Protein AF-A0A8S1CG28-F1 (afdb_monomer)

Nearest PDB structures (foldseek):
  7nvu-assembly1_M  TM=9.114E-01  e=1.352E-19  Homo sapiens
  8s52-assembly1_M  TM=9.316E-01  e=9.879E-19  Homo sapiens
  8s51-assembly1_M  TM=9.142E-01  e=6.445E-18  Homo sapiens
  5iy7-assembly1_M  TM=8.708E-01  e=1.170E-16  Homo sapiens
  8s5n-assembly1_M  TM=9.250E-01  e=4.197E-15  Homo sapiens

Mean predicted aligned error: 14.99 Å

Secondary structure (DSSP, 8-state):
---------TT----SS-TTSPEEEETTTTEEEETTT--EEES-----SS----GGGTTSS--TT--SPPP-TTS-TT----PPPPPPSGGGB-TTS-BSS-------HHHHHHHHHHHHHHHHHHHTT--HHHHHHHHHHHHHHHHTTTTBTB-HHHHHHHHHHHHHHHTT-PPPHHHHHHHH-SS----THHHHHHHHHHHHHHHHHHHHHHHHTS--

pLDDT: mean 71.73, std 15.71, range [33.59, 92.44]

Sequence (220 aa):
MYNLFYRMEANKVCCYAHPDAPLIEDYRAGDQICSDCGLVVGDRVIDVGSEWRTFSNEKSGTDPSRVGGPENPLLNGSDLSTVIGPGRGDASFDDFGVSKYQNRRTMSSSDRALINAFREINGMADRINLAKTIVDRANNLFKQVHDGKNLKGRSNDAISSACLYIACRQEGVPRTFKVINYCCFNLSDSNSNWTDIVFRKFVLSARSQRRKLDVASSSS

Radius of gyration: 25.98 Å; Cα contacts (8 Å, |Δi|>4): 161; chains: 1; bounding box: 57×36×75 Å

Structure (mmCIF, N/CA/C/O backbone):
data_AF-A0A8S1CG28-F1
#
_entry.id   AF-A0A8S1CG28-F1
#
loop_
_atom_site.group_PDB
_atom_site.id
_atom_site.type_symbol
_atom_site.label_atom_id
_atom_site.label_alt_id
_atom_site.label_comp_id
_atom_site.label_asym_id
_atom_s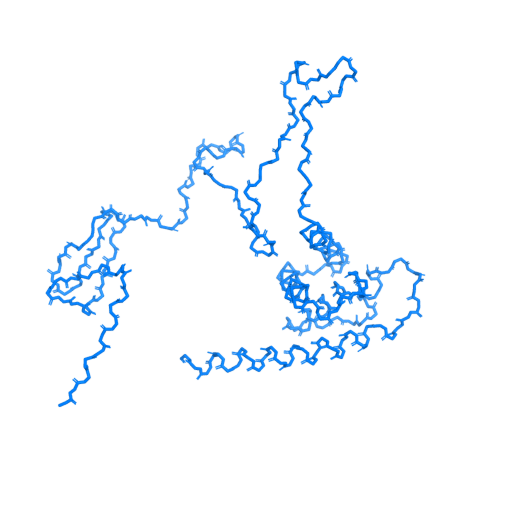ite.label_entity_id
_atom_site.label_seq_id
_atom_site.pdbx_PDB_ins_code
_atom_site.Cartn_x
_atom_site.Cartn_y
_atom_site.Cartn_z
_atom_site.occupancy
_atom_site.B_iso_or_equiv
_atom_site.auth_seq_id
_atom_site.auth_comp_id
_atom_site.auth_asym_id
_atom_site.auth_atom_id
_atom_site.pdbx_PDB_model_num
ATOM 1 N N . MET A 1 1 ? -14.046 1.967 -50.305 1.00 38.81 1 MET A N 1
ATOM 2 C CA . MET A 1 1 ? -14.000 2.797 -49.082 1.00 38.81 1 MET A CA 1
ATOM 3 C C . MET A 1 1 ? -13.789 1.871 -47.893 1.00 38.81 1 MET A C 1
ATOM 5 O O . MET A 1 1 ? -14.762 1.438 -47.293 1.00 38.81 1 MET A O 1
ATOM 9 N N . TYR A 1 2 ? -12.538 1.513 -47.598 1.00 33.59 2 TYR A N 1
ATOM 10 C CA . TYR A 1 2 ? -12.188 0.729 -46.410 1.00 33.59 2 TYR A CA 1
ATOM 11 C C . TYR A 1 2 ? -11.235 1.568 -45.564 1.00 33.59 2 TYR A C 1
ATOM 13 O O . TYR A 1 2 ? -10.339 2.219 -46.097 1.00 33.59 2 TYR A O 1
ATOM 21 N N . ASN A 1 3 ? -11.549 1.636 -44.274 1.00 34.12 3 ASN A N 1
ATOM 22 C CA . ASN A 1 3 ? -11.073 2.619 -43.312 1.00 34.12 3 ASN A CA 1
ATOM 23 C C . ASN A 1 3 ? -9.543 2.664 -43.169 1.00 34.12 3 ASN A C 1
ATOM 25 O O . ASN A 1 3 ? -8.920 1.720 -42.695 1.00 34.12 3 ASN A O 1
ATOM 29 N N . LEU A 1 4 ? -8.980 3.828 -43.496 1.00 42.69 4 LEU A N 1
ATOM 30 C CA . LEU A 1 4 ? -7.681 4.326 -43.048 1.00 42.69 4 LEU A CA 1
ATOM 31 C C . LEU A 1 4 ? -7.790 4.764 -41.582 1.00 42.69 4 LEU A C 1
ATOM 33 O O . LEU A 1 4 ? -8.098 5.921 -41.349 1.00 42.69 4 LEU A O 1
ATOM 37 N N . PHE A 1 5 ? -7.557 3.886 -40.605 1.00 41.97 5 PHE A N 1
ATOM 38 C CA . PHE A 1 5 ? -7.249 4.298 -39.223 1.00 41.97 5 PHE A CA 1
ATOM 39 C C . PHE A 1 5 ? -6.516 3.170 -38.475 1.00 41.97 5 PHE A C 1
ATOM 41 O O . PHE A 1 5 ? -7.033 2.609 -37.515 1.00 41.97 5 PHE A O 1
ATOM 48 N N . TYR A 1 6 ? -5.286 2.845 -38.891 1.00 41.31 6 TYR A N 1
ATOM 49 C CA . TYR A 1 6 ? -4.333 2.215 -37.973 1.00 41.31 6 TYR A CA 1
ATOM 50 C C . TYR A 1 6 ? -3.596 3.328 -37.234 1.00 41.31 6 TYR A C 1
ATOM 52 O O . TYR A 1 6 ? -2.708 4.000 -37.758 1.00 41.31 6 TYR A O 1
ATOM 60 N N . ARG A 1 7 ? -4.060 3.572 -36.012 1.00 38.25 7 ARG A N 1
ATOM 61 C CA . ARG A 1 7 ? -3.435 4.447 -35.030 1.00 38.25 7 ARG A CA 1
ATOM 62 C C . ARG A 1 7 ? -2.101 3.804 -34.641 1.00 38.25 7 ARG A C 1
ATOM 64 O O . ARG A 1 7 ? -2.076 2.880 -33.841 1.00 38.25 7 ARG A O 1
ATOM 71 N N . MET A 1 8 ? -1.007 4.259 -35.250 1.00 41.88 8 MET A N 1
ATOM 72 C CA . MET A 1 8 ? 0.345 3.948 -34.785 1.00 41.88 8 MET A CA 1
ATOM 73 C C . MET A 1 8 ? 0.515 4.550 -33.387 1.00 41.88 8 MET A C 1
ATOM 75 O O . MET A 1 8 ? 0.770 5.745 -33.236 1.00 41.88 8 MET A O 1
ATOM 79 N N . GLU A 1 9 ? 0.336 3.733 -32.353 1.00 45.91 9 GLU A N 1
ATOM 80 C CA . GLU A 1 9 ? 0.888 4.027 -31.036 1.00 45.91 9 GLU A CA 1
ATOM 81 C C . GLU A 1 9 ? 2.418 4.020 -31.165 1.00 45.91 9 GLU A C 1
ATOM 83 O O . GLU A 1 9 ? 3.050 2.998 -31.438 1.00 45.91 9 GLU A O 1
ATOM 88 N N . ALA A 1 10 ? 3.007 5.208 -31.050 1.00 47.38 10 ALA A N 1
ATOM 89 C CA . ALA A 1 10 ? 4.439 5.438 -31.137 1.00 47.38 10 ALA A CA 1
ATOM 90 C C . ALA A 1 10 ? 5.164 4.740 -29.971 1.00 47.38 10 ALA A C 1
ATOM 92 O O . ALA A 1 10 ? 5.189 5.282 -28.870 1.00 47.38 10 ALA A O 1
ATOM 93 N N . ASN A 1 11 ? 5.679 3.527 -30.229 1.00 54.66 11 ASN A N 1
ATOM 94 C CA . ASN A 1 11 ? 6.775 2.791 -29.551 1.00 54.66 11 ASN A CA 1
ATOM 95 C C . ASN A 1 11 ? 6.596 1.257 -29.581 1.00 54.66 11 ASN A C 1
ATOM 97 O O . ASN A 1 11 ? 7.072 0.561 -28.687 1.00 54.66 11 ASN A O 1
ATOM 101 N N . LYS A 1 12 ? 5.924 0.688 -30.589 1.00 65.75 12 LYS A N 1
ATOM 102 C CA . LYS A 1 12 ? 5.871 -0.772 -30.745 1.00 65.75 12 LYS A CA 1
ATOM 103 C C . LYS A 1 12 ? 6.845 -1.223 -31.833 1.00 65.75 12 LYS A C 1
ATOM 105 O O . LYS A 1 12 ? 6.672 -0.890 -33.003 1.00 65.75 12 LYS A O 1
ATOM 110 N N . VAL A 1 13 ? 7.889 -1.943 -31.426 1.00 75.88 13 VAL A N 1
ATOM 111 C CA . VAL A 1 13 ? 8.842 -2.603 -32.329 1.00 75.88 13 VAL A CA 1
ATOM 112 C C . VAL A 1 13 ? 8.063 -3.625 -33.166 1.00 75.88 13 VAL A C 1
ATOM 114 O O . VAL A 1 13 ? 7.285 -4.398 -32.613 1.00 75.88 13 VAL A O 1
ATOM 117 N N . CYS A 1 14 ? 8.205 -3.591 -34.492 1.00 80.81 14 CYS A N 1
ATOM 118 C CA . CYS A 1 14 ? 7.476 -4.464 -35.417 1.00 80.81 14 CYS A CA 1
ATOM 119 C C . CYS A 1 14 ? 8.361 -4.872 -36.599 1.00 80.81 14 CYS A C 1
ATOM 121 O O . CYS A 1 14 ? 9.272 -4.141 -36.994 1.00 80.81 14 CYS A O 1
ATOM 123 N N . CYS A 1 15 ? 8.115 -6.061 -37.154 1.00 81.81 15 CYS A N 1
ATOM 124 C CA . CYS A 1 15 ? 8.861 -6.546 -38.310 1.00 81.81 15 CYS A CA 1
ATOM 125 C C . CYS A 1 15 ? 8.423 -5.800 -39.581 1.00 81.81 15 CYS A C 1
ATOM 127 O O . CYS A 1 15 ? 7.230 -5.652 -39.834 1.00 81.81 15 CYS A O 1
ATOM 129 N N . TYR A 1 16 ? 9.381 -5.390 -40.422 1.00 81.44 16 TYR A N 1
ATOM 130 C CA . TYR A 1 16 ? 9.101 -4.682 -41.681 1.00 81.44 16 TYR A CA 1
ATOM 131 C C . TYR A 1 16 ? 8.275 -5.514 -42.678 1.00 81.44 16 TYR A C 1
ATOM 133 O O . TYR A 1 16 ? 7.464 -4.965 -43.418 1.00 81.44 16 TYR A O 1
ATOM 141 N N . ALA A 1 17 ? 8.474 -6.836 -42.699 1.00 80.00 17 ALA A N 1
ATOM 142 C CA . ALA A 1 17 ? 7.758 -7.741 -43.601 1.00 80.00 17 ALA A CA 1
ATOM 143 C C . ALA A 1 17 ? 6.398 -8.197 -43.042 1.00 80.00 17 ALA A C 1
ATOM 145 O O . ALA A 1 17 ? 5.476 -8.455 -43.811 1.00 80.00 17 ALA A O 1
ATOM 146 N N . HIS A 1 18 ? 6.270 -8.279 -41.715 1.00 80.62 18 HIS A N 1
ATOM 147 C CA . HIS A 1 18 ? 5.087 -8.799 -41.030 1.00 80.62 18 HIS A CA 1
ATOM 148 C C . HIS A 1 18 ? 4.736 -7.889 -39.841 1.00 80.62 18 HIS A C 1
ATOM 150 O O . HIS A 1 18 ? 5.192 -8.137 -38.722 1.00 80.62 18 HIS A O 1
ATOM 156 N N . PRO A 1 19 ? 3.959 -6.814 -40.057 1.00 78.94 19 PRO A N 1
ATOM 157 C CA . PRO A 1 19 ? 3.641 -5.855 -38.998 1.00 78.94 19 PRO A CA 1
ATOM 158 C C . PRO A 1 19 ? 2.710 -6.428 -37.915 1.00 78.94 19 PRO A C 1
ATOM 160 O O . PRO A 1 19 ? 2.742 -5.947 -36.784 1.00 78.94 19 PRO A O 1
ATOM 163 N N . ASP A 1 20 ? 1.926 -7.462 -38.240 1.00 81.44 20 ASP A N 1
ATOM 164 C CA . ASP A 1 20 ? 0.939 -8.074 -37.336 1.00 81.44 20 ASP A CA 1
ATOM 165 C C . ASP A 1 20 ? 1.439 -9.353 -36.635 1.00 81.44 20 ASP A C 1
ATOM 167 O O . ASP A 1 20 ? 0.750 -9.895 -35.768 1.00 81.44 20 ASP A O 1
ATOM 171 N N . ALA A 1 21 ? 2.624 -9.854 -36.996 1.00 81.94 21 ALA A N 1
ATOM 172 C CA . ALA A 1 21 ? 3.159 -11.093 -36.440 1.00 81.94 21 ALA A CA 1
ATOM 173 C C . ALA A 1 21 ? 3.587 -10.920 -34.970 1.00 81.94 21 ALA A C 1
ATOM 175 O O . ALA A 1 21 ? 4.214 -9.909 -34.628 1.00 81.94 21 ALA A O 1
ATOM 176 N N . PRO A 1 22 ? 3.316 -11.904 -34.088 1.00 82.88 22 PRO A N 1
ATOM 177 C CA . PRO A 1 22 ? 3.799 -11.854 -32.716 1.00 82.88 22 PRO A CA 1
ATOM 178 C C . PRO A 1 22 ? 5.329 -11.985 -32.685 1.00 82.88 22 PRO A C 1
ATOM 180 O O . PRO A 1 22 ? 5.913 -12.856 -33.341 1.00 82.88 22 PRO A O 1
ATOM 183 N N . LEU A 1 23 ? 5.972 -11.114 -31.908 1.00 86.31 23 LEU A N 1
ATOM 184 C CA . LEU A 1 23 ? 7.399 -11.186 -31.604 1.00 86.31 23 LEU A CA 1
ATOM 185 C C . LEU A 1 23 ? 7.617 -12.123 -30.411 1.00 86.31 23 LEU A C 1
ATOM 187 O O . LEU A 1 23 ? 6.872 -12.080 -29.432 1.00 86.31 23 LEU A O 1
ATOM 191 N N . ILE A 1 24 ? 8.624 -12.981 -30.520 1.00 86.50 24 ILE A N 1
ATOM 192 C CA . ILE A 1 24 ? 9.073 -13.901 -29.479 1.00 86.50 24 ILE A CA 1
ATOM 193 C C . ILE A 1 24 ? 10.319 -13.295 -28.838 1.00 86.50 24 ILE A C 1
ATOM 195 O O . ILE A 1 24 ? 11.273 -12.958 -29.538 1.00 86.50 24 ILE A O 1
ATOM 199 N N . GLU A 1 25 ? 10.319 -13.186 -27.513 1.00 85.44 25 GLU A N 1
ATOM 200 C CA . GLU A 1 25 ? 11.472 -12.703 -26.751 1.00 85.44 25 GLU A CA 1
ATOM 201 C C . GLU A 1 25 ? 12.380 -13.888 -26.391 1.00 85.44 25 GLU A C 1
ATOM 203 O O . GLU A 1 25 ? 11.958 -14.803 -25.676 1.00 85.44 25 GLU A O 1
ATOM 208 N N . ASP A 1 26 ? 13.628 -13.889 -26.865 1.00 85.00 26 ASP A N 1
ATOM 209 C CA . ASP A 1 26 ? 14.651 -14.822 -26.387 1.00 85.00 26 ASP A CA 1
ATOM 210 C C . ASP A 1 26 ? 15.479 -14.156 -25.284 1.00 85.00 26 ASP A C 1
ATOM 212 O O . ASP A 1 26 ? 16.418 -13.404 -25.545 1.00 85.00 26 ASP A O 1
ATOM 216 N N . TYR A 1 27 ? 15.156 -14.469 -24.029 1.00 81.06 27 TYR A N 1
ATOM 217 C CA . TYR A 1 27 ? 15.862 -13.937 -22.860 1.00 81.06 27 TYR A CA 1
ATOM 218 C C . TYR A 1 27 ? 17.325 -14.392 -22.746 1.00 81.06 27 TYR A C 1
ATOM 220 O O . TYR A 1 27 ? 18.099 -13.752 -22.038 1.00 81.06 27 TYR A O 1
ATOM 228 N N . ARG A 1 28 ? 17.734 -15.493 -23.399 1.00 79.44 28 ARG A N 1
ATOM 229 C CA . ARG A 1 28 ? 19.127 -15.974 -23.325 1.00 79.44 28 ARG A CA 1
ATOM 230 C C . ARG A 1 28 ? 20.054 -15.150 -24.205 1.00 79.44 28 ARG A C 1
ATOM 232 O O . ARG A 1 28 ? 21.185 -14.886 -23.804 1.00 79.44 28 ARG A O 1
ATOM 239 N N . ALA A 1 29 ? 19.578 -14.791 -25.393 1.00 81.94 29 ALA A N 1
ATOM 240 C CA . ALA A 1 29 ? 20.299 -13.936 -26.330 1.00 81.94 29 ALA A CA 1
ATOM 241 C C . ALA A 1 29 ? 20.041 -12.441 -26.064 1.00 81.94 29 ALA A C 1
ATOM 243 O O . ALA A 1 29 ? 20.913 -11.615 -26.319 1.00 81.94 29 ALA A O 1
ATOM 244 N N . GLY A 1 30 ? 18.883 -12.107 -25.484 1.00 81.62 30 GLY A N 1
ATOM 245 C CA . GLY A 1 30 ? 18.416 -10.733 -25.314 1.00 81.62 30 GLY A CA 1
ATOM 246 C C . GLY A 1 30 ? 17.798 -10.159 -26.589 1.00 81.62 30 GLY A C 1
ATOM 247 O O . GLY A 1 30 ? 17.850 -8.945 -26.778 1.00 81.62 30 GLY A O 1
ATOM 248 N N . ASP A 1 31 ? 17.225 -11.011 -27.443 1.00 86.81 31 ASP A N 1
ATOM 249 C CA . ASP A 1 31 ? 16.758 -10.659 -28.787 1.00 86.81 31 ASP A CA 1
ATOM 250 C C . ASP A 1 31 ? 15.231 -10.758 -28.916 1.00 86.81 31 ASP A C 1
ATOM 252 O O . ASP A 1 31 ? 14.580 -11.594 -28.286 1.00 86.81 31 ASP A O 1
ATOM 256 N N . GLN A 1 32 ? 14.654 -9.917 -29.777 1.00 86.06 32 GLN A N 1
ATOM 257 C CA . GLN A 1 32 ? 13.244 -9.969 -30.185 1.00 86.06 32 GLN A CA 1
ATOM 258 C C . GLN A 1 32 ? 13.130 -10.522 -31.600 1.00 86.06 32 GLN A C 1
ATOM 260 O O . GLN A 1 32 ? 13.570 -9.879 -32.557 1.00 86.06 32 GLN A O 1
ATOM 265 N N . ILE A 1 33 ? 12.511 -11.691 -31.746 1.00 87.44 33 ILE A N 1
ATOM 266 C CA . ILE A 1 33 ? 12.497 -12.462 -32.990 1.00 87.44 33 ILE A CA 1
ATOM 267 C C . ILE A 1 33 ? 11.079 -12.510 -33.563 1.00 87.44 33 ILE A C 1
ATOM 269 O O . ILE A 1 33 ? 10.120 -12.841 -32.869 1.00 87.44 33 ILE A O 1
ATOM 273 N N . CYS A 1 34 ? 10.924 -12.218 -34.853 1.00 88.75 34 CYS A N 1
ATOM 274 C CA . CYS A 1 34 ? 9.656 -12.425 -35.549 1.00 88.75 34 CYS A CA 1
ATOM 275 C C . CYS A 1 34 ? 9.386 -13.919 -35.767 1.00 88.75 34 CYS A C 1
ATOM 277 O O . CYS A 1 34 ? 10.205 -14.620 -36.359 1.00 88.75 34 CYS A O 1
ATOM 279 N N . SER A 1 35 ? 8.215 -14.384 -35.331 1.00 87.38 35 SER A N 1
ATOM 280 C CA . SER A 1 35 ? 7.788 -15.784 -35.459 1.00 87.38 35 SER A CA 1
ATOM 281 C C . SER A 1 35 ? 7.672 -16.276 -36.908 1.00 87.38 35 SER A C 1
ATOM 283 O O . SER A 1 35 ? 7.965 -17.441 -37.168 1.00 87.38 35 SER A O 1
ATOM 285 N N . ASP A 1 36 ? 7.317 -15.400 -37.852 1.00 87.06 36 ASP A N 1
ATOM 286 C CA . ASP A 1 36 ? 7.035 -15.794 -39.241 1.00 87.06 36 ASP A CA 1
ATOM 287 C C . ASP A 1 36 ? 8.270 -15.792 -40.157 1.00 87.06 36 ASP A C 1
ATOM 289 O O . ASP A 1 36 ? 8.374 -16.621 -41.059 1.00 87.06 36 ASP A O 1
ATOM 293 N N . CYS A 1 37 ? 9.220 -14.870 -39.955 1.00 87.25 37 CYS A N 1
ATOM 294 C CA . CYS A 1 37 ? 10.412 -14.746 -40.811 1.00 87.25 37 CYS A CA 1
ATOM 295 C C . CYS A 1 37 ? 11.747 -14.991 -40.106 1.00 87.25 37 CYS A C 1
ATOM 297 O O . CYS A 1 37 ? 12.779 -15.020 -40.776 1.00 87.25 37 CYS A O 1
ATOM 299 N N . GLY A 1 38 ? 11.757 -15.122 -38.778 1.00 83.75 38 GLY A N 1
ATOM 300 C CA . GLY A 1 38 ? 12.982 -15.294 -37.994 1.00 83.75 38 GLY A CA 1
ATOM 301 C C . GLY A 1 38 ? 13.880 -14.054 -37.936 1.00 83.75 38 GLY A C 1
ATOM 302 O O . GLY A 1 38 ? 15.013 -14.148 -37.473 1.00 83.75 38 GLY A O 1
ATOM 303 N N . LEU A 1 39 ? 13.411 -12.891 -38.405 1.00 86.38 39 LEU A N 1
ATOM 304 C CA . LEU A 1 39 ? 14.172 -11.644 -38.338 1.00 86.38 39 LEU A CA 1
ATOM 305 C C . LEU A 1 39 ? 14.254 -11.145 -36.891 1.00 86.38 39 LEU A C 1
ATOM 307 O O . LEU A 1 39 ? 13.225 -11.031 -36.220 1.00 86.38 39 LEU A O 1
ATOM 311 N N . VAL A 1 40 ? 15.459 -10.782 -36.452 1.00 87.00 40 VAL A N 1
ATOM 312 C CA . VAL A 1 40 ? 15.682 -10.073 -35.186 1.00 87.00 40 VAL A CA 1
ATOM 313 C C . VAL A 1 40 ? 15.331 -8.599 -35.384 1.00 87.00 40 VAL A C 1
ATOM 315 O O . VAL A 1 40 ? 15.932 -7.917 -36.214 1.00 87.00 40 VAL A O 1
ATOM 318 N N . VAL A 1 41 ? 14.316 -8.123 -3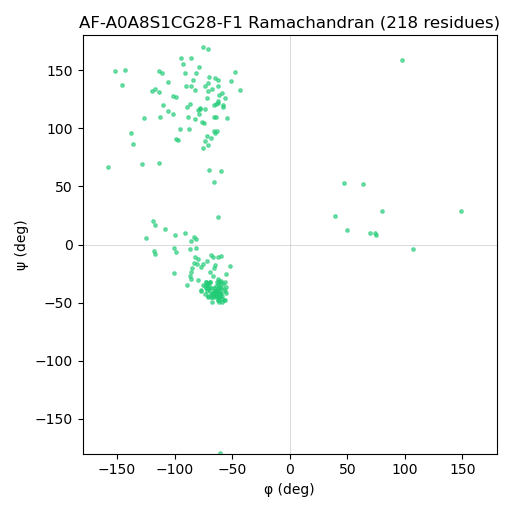4.665 1.00 85.75 41 VAL A N 1
ATOM 319 C CA . VAL A 1 41 ? 13.742 -6.775 -34.831 1.00 85.75 41 VAL A CA 1
ATOM 320 C C . VAL A 1 41 ? 14.245 -5.801 -33.759 1.00 85.75 41 VAL A C 1
ATOM 322 O O . VAL A 1 41 ? 14.274 -4.594 -33.986 1.00 85.75 41 VAL A O 1
ATOM 325 N N . GLY A 1 42 ? 14.671 -6.313 -32.606 1.00 79.75 42 GLY A N 1
ATOM 326 C CA . GLY A 1 42 ? 15.274 -5.521 -31.537 1.00 79.75 42 GLY A CA 1
ATOM 327 C C . GLY A 1 42 ? 16.356 -6.315 -30.820 1.00 79.75 42 GLY A C 1
ATOM 328 O O . GLY A 1 42 ? 16.155 -7.498 -30.540 1.00 79.75 42 GLY A O 1
ATOM 329 N N . ASP A 1 43 ? 17.479 -5.653 -30.542 1.00 70.75 43 ASP A N 1
ATOM 330 C CA . ASP A 1 43 ? 18.531 -6.152 -29.664 1.00 70.75 43 ASP A CA 1
ATOM 331 C C . ASP A 1 43 ? 18.322 -5.624 -28.234 1.00 70.75 43 ASP A C 1
ATOM 333 O O . ASP A 1 43 ? 17.618 -4.635 -28.000 1.00 70.75 43 ASP A O 1
ATOM 337 N N . ARG A 1 44 ? 18.936 -6.296 -27.256 1.00 66.50 44 ARG A N 1
ATOM 338 C CA . ARG A 1 44 ? 19.055 -5.819 -25.870 1.00 66.50 44 ARG A CA 1
ATOM 339 C C . ARG A 1 44 ? 17.720 -5.671 -25.128 1.00 66.50 44 ARG A C 1
ATOM 341 O O . ARG A 1 44 ? 17.448 -4.652 -24.487 1.00 66.50 44 ARG A O 1
ATOM 348 N N . VAL A 1 45 ? 16.917 -6.730 -25.149 1.00 71.94 45 VAL A N 1
ATOM 349 C CA . VAL A 1 45 ? 15.735 -6.861 -24.288 1.00 71.94 45 VAL A CA 1
ATOM 350 C C . VAL A 1 45 ? 16.162 -6.765 -22.830 1.00 71.94 45 VAL A C 1
ATOM 352 O O . VAL A 1 45 ? 16.972 -7.554 -22.343 1.00 71.94 45 VAL A O 1
ATOM 355 N N . ILE A 1 46 ? 15.624 -5.768 -22.135 1.00 72.56 46 ILE A N 1
ATOM 356 C CA . ILE A 1 46 ? 15.812 -5.632 -20.697 1.00 72.56 46 ILE A CA 1
ATOM 357 C C . ILE A 1 46 ? 14.866 -6.627 -20.034 1.00 72.56 46 ILE A C 1
ATOM 359 O O . ILE A 1 46 ? 13.649 -6.506 -20.169 1.00 72.56 46 ILE A O 1
ATOM 363 N N . ASP A 1 47 ? 15.425 -7.593 -19.310 1.00 68.44 47 ASP A N 1
ATOM 364 C CA . ASP A 1 47 ? 14.634 -8.469 -18.456 1.00 68.44 47 ASP A CA 1
ATOM 365 C C . ASP A 1 47 ? 14.015 -7.640 -17.318 1.00 68.44 47 ASP A C 1
ATOM 367 O O . ASP A 1 47 ? 14.713 -7.134 -16.437 1.00 68.44 47 ASP A O 1
ATOM 371 N N . VAL A 1 48 ? 12.694 -7.462 -17.371 1.00 69.19 48 VAL A N 1
ATOM 372 C CA . VAL A 1 48 ? 11.882 -6.850 -16.303 1.00 69.19 48 VAL A CA 1
ATOM 373 C C . VAL A 1 48 ? 11.450 -7.872 -15.248 1.00 69.19 48 VAL A C 1
ATOM 375 O O . VAL A 1 48 ? 10.685 -7.545 -14.337 1.00 69.19 48 VAL A O 1
ATOM 378 N N . GLY A 1 49 ? 11.897 -9.120 -15.391 1.00 67.56 49 GLY A N 1
ATOM 379 C CA . GLY A 1 49 ? 11.744 -10.176 -14.414 1.00 67.56 49 GLY A CA 1
ATOM 380 C C . GLY A 1 49 ? 12.405 -9.839 -13.079 1.00 67.56 49 GLY A C 1
ATOM 381 O O . GLY A 1 49 ? 12.952 -8.762 -12.842 1.00 67.56 49 GLY A O 1
ATOM 382 N N . SER A 1 50 ? 12.307 -10.775 -12.142 1.00 61.31 50 SER A N 1
ATOM 383 C CA . SER A 1 50 ? 12.844 -10.594 -10.795 1.00 61.31 50 SER A CA 1
ATOM 384 C C . SER A 1 50 ? 14.338 -10.268 -10.831 1.00 61.31 50 SER A C 1
ATOM 386 O O . SER A 1 50 ? 15.112 -11.042 -11.389 1.00 61.31 50 SER A O 1
ATOM 388 N N . GLU A 1 51 ? 14.725 -9.166 -10.178 1.00 62.03 51 GLU A N 1
ATOM 389 C CA . GLU A 1 51 ? 16.122 -8.756 -10.000 1.00 62.03 51 GLU A CA 1
ATOM 390 C C . GLU A 1 51 ? 17.000 -9.962 -9.628 1.00 62.03 51 GLU A C 1
ATOM 392 O O . GLU A 1 51 ? 16.647 -10.760 -8.748 1.00 62.03 51 GLU A O 1
ATOM 397 N N . TRP A 1 52 ? 18.148 -10.096 -10.299 1.00 58.94 52 TRP A N 1
ATOM 398 C CA . TRP A 1 52 ? 19.107 -11.167 -10.044 1.00 58.94 52 TRP A CA 1
ATOM 399 C C . TRP A 1 52 ? 19.495 -11.181 -8.560 1.00 58.94 52 TRP A C 1
ATOM 401 O O . TRP A 1 52 ? 20.214 -10.307 -8.074 1.00 58.94 52 TRP A O 1
ATOM 411 N N . ARG A 1 53 ? 19.033 -12.190 -7.814 1.00 56.47 53 ARG A N 1
ATOM 412 C CA . ARG A 1 53 ? 19.394 -12.355 -6.402 1.00 56.47 53 ARG A CA 1
ATOM 413 C C . ARG A 1 53 ? 20.826 -12.871 -6.324 1.00 56.47 53 ARG A C 1
ATOM 415 O O . ARG A 1 53 ? 21.082 -14.053 -6.546 1.00 56.47 53 ARG A O 1
ATOM 422 N N . THR A 1 54 ? 21.777 -12.015 -5.965 1.00 55.69 54 THR A N 1
ATOM 423 C CA . THR A 1 54 ? 23.109 -12.483 -5.567 1.00 55.69 54 THR A CA 1
ATOM 424 C C . THR A 1 54 ? 23.003 -13.158 -4.197 1.00 55.69 54 THR A C 1
ATOM 426 O O . THR A 1 54 ? 23.077 -12.500 -3.160 1.00 55.69 54 THR A O 1
ATOM 429 N N . PHE A 1 55 ? 22.827 -14.482 -4.181 1.00 54.25 55 PHE A N 1
ATOM 430 C CA . PHE A 1 55 ? 22.816 -15.305 -2.959 1.00 54.25 55 PHE A CA 1
ATOM 431 C C . PHE A 1 55 ? 24.130 -15.226 -2.151 1.00 54.25 55 PHE A C 1
ATOM 433 O O . PHE A 1 55 ? 24.204 -15.685 -1.017 1.00 54.25 55 PHE A O 1
ATOM 440 N N . SER A 1 56 ? 25.181 -14.622 -2.705 1.00 54.69 56 SER A N 1
ATOM 441 C CA . SER A 1 56 ? 26.505 -14.499 -2.094 1.00 54.69 56 SER A CA 1
ATOM 442 C C . SER A 1 56 ? 26.662 -13.357 -1.075 1.00 54.69 56 SER A C 1
ATOM 444 O O . SER A 1 56 ? 27.725 -13.268 -0.465 1.00 54.69 56 SER A O 1
ATOM 446 N N . ASN A 1 57 ? 25.648 -12.511 -0.834 1.00 53.34 57 ASN A N 1
ATOM 447 C CA . ASN A 1 57 ? 25.769 -11.349 0.071 1.00 53.34 57 ASN A CA 1
ATOM 448 C C . ASN A 1 57 ? 24.849 -11.376 1.312 1.00 53.34 57 ASN A C 1
ATOM 450 O O . ASN A 1 57 ? 24.670 -10.365 1.982 1.00 53.34 57 ASN A O 1
ATOM 454 N N . GLU A 1 58 ? 24.290 -12.532 1.675 1.00 56.25 58 GLU A N 1
ATOM 455 C CA . GLU A 1 58 ? 23.288 -12.661 2.752 1.00 56.25 58 GLU A CA 1
ATOM 456 C C . GLU A 1 58 ? 23.788 -12.254 4.159 1.00 56.25 58 GLU A C 1
ATOM 458 O O . GLU A 1 58 ? 22.998 -12.069 5.080 1.00 56.25 58 GLU A O 1
ATOM 463 N N . LYS A 1 59 ? 25.101 -12.045 4.335 1.00 57.59 59 LYS A N 1
ATOM 464 C CA . LYS A 1 59 ? 25.696 -11.620 5.616 1.00 57.59 59 LYS A CA 1
ATOM 465 C C . LYS A 1 59 ? 25.629 -10.112 5.872 1.00 57.59 59 LYS A C 1
ATOM 467 O O . LYS A 1 59 ? 25.777 -9.694 7.017 1.00 57.59 59 LYS A O 1
ATOM 472 N N . SER A 1 60 ? 25.370 -9.311 4.843 1.00 57.50 60 SER A N 1
ATOM 473 C CA . SER A 1 60 ? 25.194 -7.867 4.961 1.00 57.50 60 SER A CA 1
ATOM 474 C C . SER A 1 60 ? 23.866 -7.528 4.307 1.00 57.50 60 SER A C 1
ATOM 476 O O . SER A 1 60 ? 23.756 -7.612 3.092 1.00 57.50 60 SER A O 1
ATOM 478 N N . GLY A 1 61 ? 22.852 -7.154 5.093 1.00 60.84 61 GLY A N 1
ATOM 479 C CA . GLY A 1 61 ? 21.488 -6.832 4.630 1.00 60.84 61 GLY A CA 1
ATOM 480 C C . GLY A 1 61 ? 21.362 -5.628 3.677 1.00 60.84 61 GLY A C 1
ATOM 481 O O . GLY A 1 61 ? 20.299 -5.020 3.600 1.00 60.84 61 GLY A O 1
ATOM 482 N N . THR A 1 62 ? 22.435 -5.270 2.976 1.00 62.06 62 THR A N 1
ATOM 483 C CA . THR A 1 62 ? 22.532 -4.203 1.989 1.00 62.06 62 THR A CA 1
ATOM 484 C C . THR A 1 62 ? 22.757 -4.841 0.622 1.00 62.06 62 THR A C 1
ATOM 486 O O . THR A 1 62 ? 23.826 -5.386 0.356 1.00 62.06 62 THR A O 1
ATOM 489 N N . ASP A 1 63 ? 21.745 -4.772 -0.236 1.00 65.25 63 ASP A N 1
ATOM 490 C CA . ASP A 1 63 ? 21.817 -5.162 -1.644 1.00 65.25 63 ASP A CA 1
ATOM 491 C C . ASP A 1 63 ? 22.423 -4.001 -2.458 1.00 65.25 63 ASP A C 1
ATOM 493 O O . ASP A 1 63 ? 21.759 -2.975 -2.611 1.00 65.25 63 ASP A O 1
ATOM 497 N N . PRO A 1 64 ? 23.675 -4.108 -2.945 1.00 68.25 64 PRO A N 1
ATOM 498 C CA . PRO A 1 64 ? 24.326 -3.029 -3.687 1.00 68.25 64 PRO A CA 1
ATOM 499 C C . PRO A 1 64 ? 23.754 -2.832 -5.099 1.00 68.25 64 PRO A C 1
ATOM 501 O O . PRO A 1 64 ? 24.024 -1.803 -5.712 1.00 68.25 64 PRO A O 1
ATOM 504 N N . SER A 1 65 ? 22.976 -3.790 -5.615 1.00 68.38 65 SER A N 1
ATOM 505 C CA . SER A 1 65 ? 22.359 -3.705 -6.946 1.00 68.38 65 SER A CA 1
ATOM 506 C C . SER A 1 65 ? 21.031 -2.942 -6.917 1.00 68.38 65 SER A C 1
ATOM 508 O O . SER A 1 65 ? 20.582 -2.435 -7.944 1.00 68.38 65 SER A O 1
ATOM 510 N N . ARG A 1 66 ? 20.399 -2.830 -5.740 1.00 71.88 66 ARG A N 1
ATOM 511 C CA . ARG A 1 66 ? 19.123 -2.135 -5.559 1.00 71.88 66 ARG A CA 1
ATOM 512 C C . ARG A 1 66 ? 19.319 -0.621 -5.574 1.00 71.88 66 ARG A C 1
ATOM 514 O O . ARG A 1 66 ? 19.747 -0.022 -4.592 1.00 71.88 66 ARG A O 1
ATOM 521 N N . VAL A 1 67 ? 18.932 0.005 -6.681 1.00 71.12 67 VAL A N 1
ATOM 522 C CA . VAL A 1 67 ? 19.054 1.459 -6.899 1.00 71.12 67 VAL A CA 1
ATOM 523 C C . VAL A 1 67 ? 17.868 2.281 -6.371 1.00 71.12 67 VAL A C 1
ATOM 525 O O . VAL A 1 67 ? 17.914 3.509 -6.405 1.00 71.12 67 VAL A O 1
ATOM 528 N N . GLY A 1 68 ? 16.820 1.634 -5.850 1.00 69.25 68 GLY A N 1
ATOM 529 C CA . GLY A 1 68 ? 15.628 2.294 -5.307 1.00 69.25 68 GLY A CA 1
ATOM 530 C C . GLY A 1 68 ? 14.937 1.487 -4.205 1.00 69.25 68 GLY A C 1
ATOM 531 O O . GLY A 1 68 ? 14.991 0.256 -4.183 1.00 69.25 68 GLY A O 1
ATOM 532 N N . GLY A 1 69 ? 14.301 2.185 -3.261 1.00 70.38 69 GLY A N 1
ATOM 533 C CA . GLY A 1 69 ? 13.469 1.559 -2.232 1.00 70.38 69 GLY A CA 1
ATOM 534 C C . GLY A 1 69 ? 12.086 1.180 -2.777 1.00 70.38 69 GLY A C 1
ATOM 535 O O . GLY A 1 69 ? 11.612 1.826 -3.709 1.00 70.38 69 GLY A O 1
ATOM 536 N N . PRO A 1 70 ? 11.415 0.158 -2.216 1.00 67.94 70 PRO A N 1
ATOM 537 C CA . PRO A 1 70 ? 10.041 -0.150 -2.589 1.00 67.94 70 PRO A CA 1
ATOM 538 C C . PRO A 1 70 ? 9.126 1.010 -2.189 1.00 67.94 70 PRO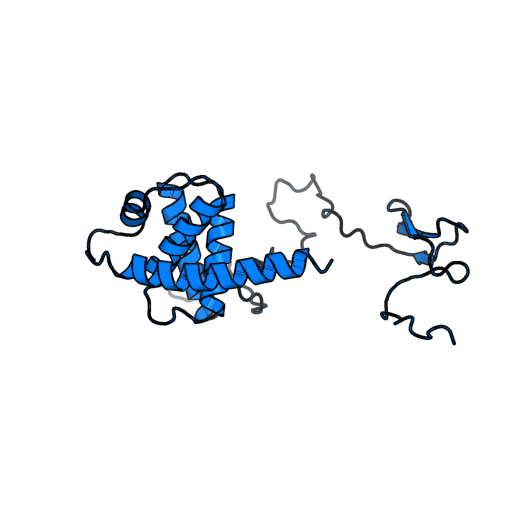 A C 1
ATOM 540 O O . PRO A 1 70 ? 9.027 1.364 -1.012 1.00 67.94 70 PRO A O 1
ATOM 543 N N . GLU A 1 71 ? 8.446 1.593 -3.168 1.00 70.31 71 GLU A N 1
ATOM 544 C CA . GLU A 1 71 ? 7.445 2.622 -2.918 1.00 70.31 71 GLU A CA 1
ATOM 545 C C . GLU A 1 71 ? 6.101 1.981 -2.575 1.00 70.31 71 GLU A C 1
ATOM 547 O O . GLU A 1 71 ? 5.712 0.954 -3.136 1.00 70.31 71 GLU A O 1
ATOM 552 N N . ASN A 1 72 ? 5.373 2.584 -1.634 1.00 73.50 72 ASN A N 1
ATOM 553 C CA . ASN A 1 72 ? 4.007 2.171 -1.350 1.00 73.50 72 ASN A CA 1
ATOM 554 C C . ASN A 1 72 ? 3.049 2.950 -2.268 1.00 73.50 72 ASN A C 1
ATOM 556 O O . ASN A 1 72 ? 2.841 4.141 -2.025 1.00 73.50 72 ASN A O 1
ATOM 560 N N . PRO A 1 73 ? 2.407 2.302 -3.259 1.00 75.38 73 PRO A N 1
ATOM 561 C CA . PRO A 1 73 ? 1.523 2.978 -4.212 1.00 75.38 73 PRO A CA 1
ATOM 562 C C . PRO A 1 73 ? 0.251 3.549 -3.563 1.00 75.38 73 PRO A C 1
ATOM 564 O O . PRO A 1 73 ? -0.490 4.292 -4.201 1.00 75.38 73 PRO A O 1
ATOM 567 N N . LEU A 1 74 ? -0.037 3.194 -2.305 1.00 77.69 74 LEU A N 1
ATOM 568 C CA . LEU A 1 74 ? -1.174 3.724 -1.549 1.00 77.69 74 LEU A CA 1
ATOM 569 C C . LEU A 1 74 ? -0.904 5.105 -0.942 1.00 77.69 74 LEU A C 1
ATOM 571 O O . LEU A 1 74 ? -1.849 5.783 -0.532 1.00 77.69 74 LEU A O 1
ATOM 575 N N . LEU A 1 75 ? 0.3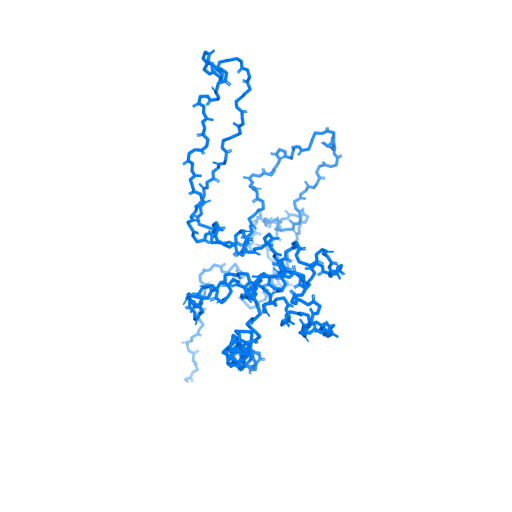60 5.517 -0.845 1.00 77.94 75 LEU A N 1
ATOM 576 C CA . LEU A 1 75 ? 0.724 6.875 -0.453 1.00 77.94 75 LEU A CA 1
ATOM 577 C C . LEU A 1 75 ? 0.725 7.773 -1.688 1.00 77.94 75 LEU A C 1
ATOM 579 O O . LEU A 1 75 ? 0.799 7.290 -2.818 1.00 77.94 75 LEU A O 1
ATOM 583 N N . ASN A 1 76 ? 0.630 9.088 -1.492 1.00 70.69 76 ASN A N 1
ATOM 584 C CA . ASN A 1 76 ? 0.860 10.011 -2.595 1.00 70.69 76 ASN A CA 1
ATOM 585 C C . ASN A 1 76 ? 2.359 9.975 -2.909 1.00 70.69 76 ASN A C 1
ATOM 587 O O . ASN A 1 76 ? 3.110 10.764 -2.349 1.00 70.69 76 ASN A O 1
ATOM 591 N N . GLY A 1 77 ? 2.779 9.019 -3.748 1.00 60.53 77 GLY A N 1
ATOM 592 C CA . GLY A 1 77 ? 4.164 8.718 -4.141 1.00 60.53 77 GLY A CA 1
ATOM 593 C C . GLY A 1 77 ? 4.830 9.833 -4.946 1.00 60.53 77 GLY A C 1
ATOM 594 O O . GLY A 1 77 ? 5.292 9.629 -6.059 1.00 60.53 77 GLY A O 1
ATOM 595 N N . SER A 1 78 ? 4.812 11.046 -4.410 1.00 56.84 78 SER A N 1
ATOM 596 C CA . SER A 1 78 ? 5.300 12.255 -5.058 1.00 56.84 78 SER A CA 1
ATOM 597 C C . SER A 1 78 ? 6.452 12.896 -4.295 1.00 56.84 78 SER A C 1
ATOM 599 O O . SER A 1 78 ? 7.020 13.873 -4.788 1.00 56.84 78 SER A O 1
ATOM 601 N N . ASP A 1 79 ? 6.821 12.410 -3.114 1.00 58.44 79 ASP A N 1
ATOM 602 C CA . ASP A 1 79 ? 7.979 12.927 -2.410 1.00 58.44 79 ASP A CA 1
ATOM 603 C C . ASP A 1 79 ? 9.190 12.023 -2.643 1.00 58.44 79 ASP A C 1
ATOM 605 O O . ASP A 1 79 ? 9.469 11.108 -1.876 1.00 58.44 79 ASP A O 1
ATOM 609 N N . LEU A 1 80 ? 9.959 12.355 -3.692 1.00 68.38 80 LEU A N 1
ATOM 610 C CA . LEU A 1 80 ? 11.362 11.960 -3.901 1.00 68.38 80 LEU A CA 1
ATOM 611 C C . LEU A 1 80 ? 12.231 12.486 -2.740 1.00 68.38 80 LEU A C 1
ATOM 613 O O . LEU A 1 80 ? 13.064 13.386 -2.887 1.00 68.38 80 LEU A O 1
ATOM 617 N N . SER A 1 81 ? 11.956 12.008 -1.534 1.00 66.00 81 SER A N 1
ATOM 618 C CA . SER A 1 81 ? 12.551 12.464 -0.296 1.00 66.00 81 SER A CA 1
ATOM 619 C C . SER A 1 81 ? 13.336 11.326 0.329 1.00 66.00 81 SER A C 1
ATOM 621 O O . SER A 1 81 ? 12.894 10.184 0.403 1.00 66.00 81 SER A O 1
ATOM 623 N N . THR A 1 82 ? 14.547 11.646 0.763 1.00 71.81 82 THR A N 1
ATOM 624 C CA . THR A 1 82 ? 15.400 10.724 1.498 1.00 71.81 82 THR A CA 1
ATOM 625 C C . THR A 1 82 ? 15.415 11.133 2.963 1.00 71.81 82 THR A C 1
ATOM 627 O O . THR A 1 82 ? 15.428 12.319 3.307 1.00 71.81 82 THR A O 1
ATOM 630 N N . VAL A 1 83 ? 15.379 10.139 3.848 1.00 73.50 83 VAL A N 1
ATOM 631 C CA . VAL A 1 83 ? 15.533 10.342 5.289 1.00 73.50 83 VAL A CA 1
ATOM 632 C C . VAL A 1 83 ? 17.020 10.325 5.609 1.00 73.50 83 VAL A C 1
ATOM 634 O O . VAL A 1 83 ? 17.704 9.336 5.354 1.00 73.50 83 VAL A O 1
ATOM 637 N N . ILE A 1 84 ? 17.523 11.417 6.186 1.00 77.69 84 ILE A N 1
ATOM 638 C CA . ILE A 1 84 ? 18.887 11.454 6.721 1.00 77.69 84 ILE A CA 1
ATOM 639 C C . ILE A 1 84 ? 18.893 10.634 8.015 1.00 77.69 84 ILE A C 1
ATOM 641 O O . ILE A 1 84 ? 18.185 10.966 8.968 1.00 77.69 84 ILE A O 1
ATOM 645 N N . GLY A 1 85 ? 19.653 9.538 8.022 1.00 72.38 85 GLY A N 1
ATOM 646 C CA . GLY A 1 85 ? 19.865 8.712 9.209 1.00 72.38 85 GLY A CA 1
ATOM 647 C C . GLY A 1 85 ? 20.741 9.408 10.258 1.00 72.38 85 GLY A C 1
ATOM 648 O O . GLY A 1 85 ? 21.364 10.429 9.963 1.00 72.38 85 GLY A O 1
ATOM 649 N N . PRO A 1 86 ? 20.820 8.862 11.485 1.00 72.62 86 PRO A N 1
ATOM 650 C CA . PRO A 1 86 ? 21.687 9.414 12.519 1.00 72.62 86 PRO A CA 1
ATOM 651 C C . PRO A 1 86 ? 23.139 9.418 12.030 1.00 72.62 86 PRO A C 1
ATOM 653 O O . PRO A 1 86 ? 23.633 8.411 11.512 1.00 72.62 86 PRO A O 1
ATOM 656 N N . GLY A 1 87 ? 23.810 10.562 12.171 1.00 71.25 87 GLY A N 1
ATOM 657 C CA . GLY A 1 87 ? 25.204 10.686 11.765 1.00 71.25 87 GLY A CA 1
ATOM 658 C C . GLY A 1 87 ? 26.101 9.735 12.563 1.00 71.25 87 GLY A C 1
ATOM 659 O O . GLY A 1 87 ? 25.872 9.484 13.746 1.00 71.25 87 GLY A O 1
ATOM 660 N N . ARG A 1 88 ? 27.099 9.156 11.893 1.00 72.31 88 ARG A N 1
ATOM 661 C CA . ARG A 1 88 ? 28.063 8.231 12.500 1.00 72.31 88 ARG A CA 1
ATOM 662 C C . ARG A 1 88 ? 29.343 9.004 12.833 1.00 72.31 88 ARG A C 1
ATOM 664 O O . ARG A 1 88 ? 29.901 9.655 11.954 1.00 72.31 88 ARG A O 1
ATOM 671 N N . GLY A 1 89 ? 29.801 8.916 14.082 1.00 75.00 89 GLY A N 1
ATOM 672 C CA . GLY A 1 89 ? 31.019 9.573 14.582 1.00 75.00 89 GLY A CA 1
ATOM 673 C C . GLY A 1 89 ? 30.775 10.904 15.307 1.00 75.00 89 GLY A C 1
ATOM 674 O O . GLY A 1 89 ? 29.752 11.554 15.095 1.00 75.00 89 GLY A O 1
ATOM 675 N N . ASP A 1 90 ? 31.738 11.315 16.138 1.00 68.75 90 ASP A N 1
ATOM 676 C CA . ASP A 1 90 ? 31.631 12.479 17.042 1.00 68.75 90 ASP A CA 1
ATOM 677 C C . ASP A 1 90 ? 31.339 13.801 16.323 1.00 68.75 90 ASP A C 1
ATOM 679 O O . ASP A 1 90 ? 30.578 14.628 16.815 1.00 68.75 90 ASP A O 1
ATOM 683 N N . ALA A 1 91 ? 31.854 13.987 15.104 1.00 74.69 91 ALA A N 1
ATOM 684 C CA . ALA A 1 91 ? 31.625 15.209 14.329 1.00 74.69 91 ALA A CA 1
ATOM 685 C C . ALA A 1 91 ? 30.148 15.427 13.933 1.00 74.69 91 ALA A C 1
ATOM 687 O O . ALA A 1 91 ? 29.758 16.546 13.585 1.00 74.69 91 ALA A O 1
ATOM 688 N N . SER A 1 92 ? 29.326 14.372 13.991 1.00 73.94 92 SER A N 1
ATOM 689 C CA . SER A 1 92 ? 27.895 14.419 13.674 1.00 73.94 92 SER A CA 1
ATOM 690 C C . SER A 1 92 ? 27.031 14.971 14.810 1.00 73.94 92 SER A C 1
ATOM 692 O O . SER A 1 92 ? 25.850 15.263 14.587 1.00 73.94 92 SER A O 1
ATOM 694 N N . PHE A 1 93 ? 27.597 15.109 16.009 1.00 77.56 93 PHE A N 1
ATOM 695 C CA . PHE A 1 93 ? 26.914 15.602 17.196 1.00 77.56 93 PHE A CA 1
ATOM 696 C C . PHE A 1 93 ? 27.455 16.982 17.582 1.00 77.56 93 PHE A C 1
ATOM 698 O O . PHE A 1 93 ? 28.591 17.350 17.273 1.00 77.56 93 PHE A O 1
ATOM 705 N N . ASP A 1 94 ? 26.579 17.805 18.142 1.00 79.06 94 ASP A N 1
ATOM 706 C CA . ASP A 1 94 ? 26.939 19.072 18.765 1.00 79.06 94 ASP A CA 1
ATOM 707 C C . ASP A 1 94 ? 27.588 18.837 20.131 1.00 79.06 94 ASP A C 1
ATOM 709 O O . ASP A 1 94 ? 27.544 17.721 20.646 1.00 79.06 94 ASP A O 1
ATOM 713 N N . ASP A 1 95 ? 28.156 19.883 20.728 1.00 78.69 95 ASP A N 1
ATOM 714 C CA . ASP A 1 95 ? 28.826 19.827 22.040 1.00 78.69 95 ASP A CA 1
ATOM 715 C C . ASP A 1 95 ? 27.904 19.268 23.149 1.00 78.69 95 ASP A C 1
ATOM 717 O O . ASP A 1 95 ? 28.343 18.629 24.100 1.00 78.69 95 ASP A O 1
ATOM 721 N N . PHE A 1 96 ? 26.585 19.405 22.962 1.00 79.81 96 PHE A N 1
ATOM 722 C CA . PHE A 1 96 ? 25.535 18.864 23.832 1.00 79.81 96 PHE A CA 1
ATOM 723 C C . PHE A 1 96 ? 25.040 17.454 23.447 1.00 79.81 96 PHE A C 1
ATOM 725 O O . PHE A 1 96 ? 24.009 17.001 23.946 1.00 79.81 96 PHE A O 1
ATOM 732 N N . GLY A 1 97 ? 25.707 16.763 22.518 1.00 74.44 97 GLY A N 1
ATOM 733 C CA . GLY A 1 97 ? 25.337 15.418 22.057 1.00 74.44 97 GLY A CA 1
ATOM 734 C C . GLY A 1 97 ? 24.120 15.367 21.122 1.00 74.44 97 GLY A C 1
ATOM 735 O O . GLY A 1 97 ? 23.627 14.288 20.791 1.00 74.44 97 GLY A O 1
ATOM 736 N N . VAL A 1 98 ? 23.611 16.516 20.670 1.00 75.69 98 VAL A N 1
ATOM 737 C CA . VAL A 1 98 ? 22.470 16.583 19.744 1.00 75.69 98 VAL A CA 1
ATOM 738 C C . VAL A 1 98 ? 22.959 16.383 18.315 1.00 75.69 98 VAL A C 1
ATOM 740 O O . VAL A 1 98 ? 23.921 17.014 17.890 1.00 75.69 98 VAL A O 1
ATOM 743 N N . SER A 1 99 ? 22.297 15.522 17.538 1.00 77.38 99 SER A N 1
ATOM 744 C CA . SER A 1 99 ? 22.681 15.313 16.138 1.00 77.38 99 SER A CA 1
ATOM 745 C C . SER A 1 99 ? 22.531 16.614 15.338 1.00 77.38 99 SER A C 1
ATOM 747 O O . SER A 1 99 ? 21.436 17.176 15.271 1.00 77.38 99 SER A O 1
ATOM 749 N N . LYS A 1 100 ? 23.624 17.091 14.727 1.00 75.00 100 LYS A N 1
ATOM 750 C CA . LYS A 1 100 ? 23.659 18.342 13.942 1.00 75.00 100 LYS A CA 1
ATOM 751 C C . LYS A 1 100 ? 22.768 18.261 12.705 1.00 75.00 100 LYS A C 1
ATOM 753 O O . LYS A 1 100 ? 22.123 19.236 12.319 1.00 75.00 100 LYS A O 1
ATOM 758 N N . TYR A 1 101 ? 22.703 17.078 12.102 1.00 72.38 101 TYR A N 1
ATOM 759 C CA . TYR A 1 101 ? 21.876 16.795 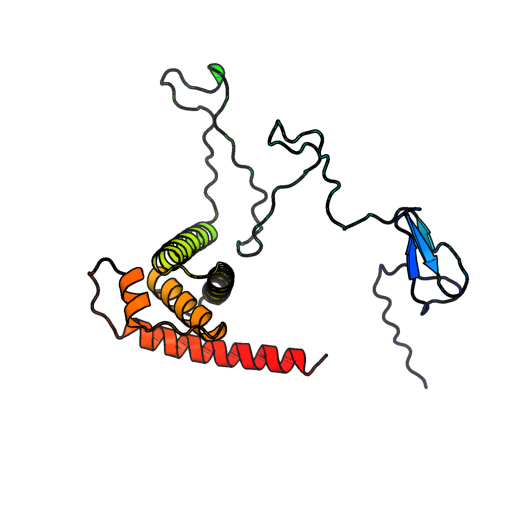10.939 1.00 72.38 101 TYR A CA 1
ATOM 760 C C . TYR A 1 101 ? 20.570 16.145 11.383 1.00 72.38 101 TYR A C 1
ATOM 762 O O . TYR A 1 101 ? 20.454 14.928 11.482 1.00 72.38 101 TYR A O 1
ATOM 770 N N . GLN A 1 102 ? 19.567 16.976 11.657 1.00 68.31 102 GLN A N 1
ATOM 771 C CA . GLN A 1 102 ? 18.211 16.502 11.909 1.00 68.31 102 GLN A CA 1
ATOM 772 C C . GLN A 1 102 ? 17.426 16.436 10.604 1.00 68.31 102 GLN A C 1
ATOM 774 O O . GLN A 1 102 ? 17.452 17.369 9.795 1.00 68.31 102 GLN A O 1
ATOM 779 N N . ASN A 1 103 ? 16.674 15.353 10.420 1.00 66.19 103 ASN A N 1
ATOM 780 C CA . ASN A 1 103 ? 15.737 15.243 9.317 1.00 66.19 103 ASN A CA 1
ATOM 781 C C . ASN A 1 103 ? 14.575 16.236 9.521 1.00 66.19 103 ASN A C 1
ATOM 783 O O . ASN A 1 103 ? 13.587 15.932 10.185 1.00 66.19 103 ASN A O 1
ATOM 787 N N . ARG A 1 104 ? 14.706 17.450 8.972 1.00 61.62 104 ARG A N 1
ATOM 788 C CA . ARG A 1 104 ? 13.683 18.512 9.053 1.00 61.62 104 ARG A CA 1
ATOM 789 C C . ARG A 1 104 ? 12.564 18.363 8.021 1.00 61.62 104 ARG A C 1
ATOM 791 O O . ARG A 1 104 ? 11.723 19.255 7.917 1.00 61.62 104 ARG A O 1
ATOM 798 N N . ARG A 1 105 ? 12.535 17.284 7.231 1.00 60.78 105 ARG A N 1
ATOM 799 C CA . ARG A 1 105 ? 11.457 17.086 6.259 1.00 60.78 105 ARG A CA 1
ATOM 800 C C . ARG A 1 105 ? 10.215 16.562 6.961 1.00 60.78 105 ARG A C 1
ATOM 802 O O . ARG A 1 105 ? 10.167 15.441 7.461 1.00 60.78 105 ARG A O 1
ATOM 809 N N . THR A 1 106 ? 9.187 17.395 6.990 1.00 61.28 106 THR A N 1
ATOM 810 C CA . THR A 1 106 ? 7.847 16.988 7.375 1.00 61.28 106 THR A CA 1
ATOM 811 C C . THR A 1 106 ? 7.201 16.304 6.173 1.00 61.28 106 THR A C 1
ATOM 813 O O . THR A 1 106 ? 6.988 16.934 5.142 1.00 61.28 106 THR A O 1
ATOM 816 N N . MET A 1 107 ? 6.891 15.007 6.298 1.00 68.81 107 MET A N 1
ATOM 817 C CA . MET A 1 107 ? 5.998 14.329 5.344 1.00 68.81 107 MET A CA 1
ATOM 818 C C . MET A 1 107 ? 4.747 15.179 5.111 1.00 68.81 107 MET A C 1
ATOM 820 O O . MET A 1 107 ? 4.307 15.871 6.044 1.00 68.81 107 MET A O 1
ATOM 824 N N . SER A 1 108 ? 4.178 15.114 3.902 1.00 75.06 108 SER A N 1
ATOM 825 C CA . SER A 1 108 ? 2.977 15.883 3.571 1.00 75.06 108 SER A CA 1
ATOM 826 C C . SER A 1 108 ? 1.901 15.657 4.642 1.00 75.06 108 SER A C 1
ATOM 828 O O . SER A 1 108 ? 1.751 14.559 5.189 1.00 75.06 108 SER A O 1
ATOM 830 N N . SER A 1 109 ? 1.166 16.710 5.004 1.00 79.06 109 SER A N 1
ATOM 831 C CA . SER A 1 109 ? 0.155 16.612 6.066 1.00 79.06 109 SER A CA 1
ATOM 832 C C . SER A 1 109 ? -0.927 15.577 5.733 1.00 79.06 109 SER A C 1
ATOM 834 O O . SER A 1 109 ? -1.429 14.907 6.635 1.00 79.06 109 SER A O 1
ATOM 836 N N . SER A 1 110 ? -1.230 15.397 4.443 1.00 82.19 110 SER A N 1
ATOM 837 C CA . SER A 1 110 ? -2.110 14.340 3.941 1.00 82.19 110 SER A CA 1
ATOM 838 C C . SER A 1 110 ? -1.520 12.941 4.102 1.00 82.19 110 SER A C 1
ATOM 840 O O . SER A 1 110 ? -2.221 12.054 4.582 1.00 82.19 110 SER A O 1
ATOM 842 N N . ASP A 1 111 ? -0.247 12.731 3.760 1.00 83.62 111 ASP A N 1
ATOM 843 C CA . ASP A 1 111 ? 0.375 11.404 3.867 1.00 83.62 111 ASP A CA 1
ATOM 844 C C . ASP A 1 111 ? 0.592 11.015 5.323 1.00 83.62 111 ASP A C 1
ATOM 846 O O . ASP A 1 111 ? 0.400 9.862 5.693 1.00 83.62 111 ASP A O 1
ATOM 850 N N . ARG A 1 112 ? 0.874 11.984 6.198 1.00 84.19 112 ARG A N 1
ATOM 851 C CA . ARG A 1 112 ? 0.923 11.741 7.642 1.00 84.19 112 ARG A CA 1
ATOM 852 C C . ARG A 1 112 ? -0.422 11.243 8.179 1.00 84.19 112 ARG A C 1
ATOM 854 O O . ARG A 1 112 ? -0.442 10.334 9.007 1.00 84.19 112 ARG A O 1
ATOM 861 N N . ALA A 1 113 ? -1.534 11.810 7.708 1.00 85.50 113 ALA A N 1
ATOM 862 C CA . ALA A 1 113 ? -2.868 11.342 8.076 1.00 85.50 113 ALA A CA 1
ATOM 863 C C . ALA A 1 113 ? -3.140 9.921 7.547 1.00 85.50 113 ALA A C 1
ATOM 865 O O . ALA A 1 113 ? -3.658 9.093 8.295 1.00 85.50 113 ALA A O 1
ATOM 866 N N . LEU A 1 114 ? -2.731 9.619 6.307 1.00 88.06 114 LEU A N 1
ATOM 867 C CA . LEU A 1 114 ? -2.828 8.276 5.718 1.00 88.06 114 LEU A CA 1
ATOM 868 C C . LEU A 1 114 ? -1.995 7.245 6.494 1.00 88.06 114 LEU A C 1
ATOM 870 O O . LEU A 1 114 ? -2.514 6.194 6.857 1.00 88.06 114 LEU A O 1
ATOM 874 N N . ILE A 1 115 ? -0.738 7.558 6.819 1.00 88.62 115 ILE A N 1
ATOM 875 C CA . ILE A 1 115 ? 0.164 6.675 7.577 1.00 88.62 115 ILE A CA 1
ATOM 876 C C . ILE A 1 115 ? -0.400 6.384 8.969 1.00 88.62 115 ILE A C 1
ATOM 878 O O . ILE A 1 115 ? -0.390 5.234 9.410 1.00 88.62 115 ILE A O 1
ATOM 882 N N . ASN A 1 116 ? -0.910 7.408 9.657 1.00 88.69 116 ASN A N 1
ATOM 883 C CA . ASN A 1 116 ? -1.537 7.221 10.962 1.00 88.69 116 ASN A CA 1
ATOM 884 C C . ASN A 1 116 ? -2.775 6.321 10.851 1.00 88.69 116 ASN A C 1
ATOM 886 O O . ASN A 1 116 ? -2.901 5.376 11.622 1.00 88.69 116 ASN A O 1
ATOM 890 N N . ALA A 1 117 ? -3.635 6.541 9.854 1.00 89.69 117 ALA A N 1
ATOM 891 C CA . ALA A 1 117 ? -4.806 5.698 9.637 1.00 89.69 117 ALA A CA 1
ATOM 892 C C . ALA A 1 117 ? -4.437 4.242 9.308 1.00 89.69 117 ALA A C 1
ATOM 894 O O . ALA A 1 117 ? -5.030 3.325 9.870 1.00 89.69 117 ALA A O 1
ATOM 895 N N . PHE A 1 118 ? -3.433 4.009 8.457 1.00 91.62 118 PHE A N 1
ATOM 896 C CA . PHE A 1 118 ? -2.946 2.660 8.161 1.00 91.62 118 PHE A CA 1
ATOM 897 C C . PHE A 1 118 ? -2.377 1.976 9.405 1.00 91.62 118 PHE A C 1
ATOM 899 O O . PHE A 1 118 ? -2.596 0.779 9.593 1.00 91.62 118 PHE A O 1
ATOM 906 N N . ARG A 1 119 ? -1.693 2.711 10.290 1.00 91.06 119 ARG A N 1
ATOM 907 C CA . ARG A 1 119 ? -1.220 2.168 11.572 1.00 91.06 119 ARG A CA 1
ATOM 908 C C . ARG A 1 119 ? -2.388 1.730 12.460 1.00 91.06 119 ARG A C 1
ATOM 910 O O . ARG A 1 119 ? -2.337 0.628 12.995 1.00 91.06 119 ARG A O 1
ATOM 917 N N . GLU A 1 120 ? -3.444 2.536 12.556 1.00 90.00 120 GLU A N 1
ATOM 918 C CA . GLU A 1 120 ? -4.651 2.177 13.316 1.00 90.00 120 GLU A CA 1
ATOM 919 C C . GLU A 1 120 ? -5.383 0.970 12.714 1.00 90.00 120 GLU A C 1
ATOM 921 O O . GLU A 1 120 ? -5.805 0.075 13.443 1.00 90.00 120 GLU A O 1
ATOM 926 N N . ILE A 1 121 ? -5.497 0.888 11.382 1.00 91.31 121 ILE A N 1
ATOM 927 C CA . ILE A 1 121 ? -6.108 -0.266 10.700 1.00 91.31 121 ILE A CA 1
ATOM 928 C C . ILE A 1 121 ? -5.326 -1.549 10.995 1.00 91.31 121 ILE A C 1
ATOM 930 O O . ILE A 1 121 ? -5.945 -2.558 11.334 1.00 91.31 121 ILE A O 1
ATOM 934 N N . ASN A 1 122 ? -3.991 -1.510 10.910 1.00 92.25 122 ASN A N 1
ATOM 935 C CA . ASN A 1 122 ? -3.145 -2.653 11.264 1.00 92.25 122 ASN A CA 1
ATOM 936 C C . ASN A 1 122 ? -3.312 -3.020 12.746 1.00 92.25 122 ASN A C 1
ATOM 938 O O . ASN A 1 122 ? -3.614 -4.166 13.056 1.00 92.25 122 ASN A O 1
ATOM 942 N N . GLY A 1 123 ? -3.249 -2.041 13.654 1.00 90.69 123 GLY A N 1
ATOM 943 C CA . GLY A 1 123 ? -3.422 -2.282 15.088 1.00 90.69 123 GLY A CA 1
ATOM 944 C C . GLY A 1 123 ? -4.794 -2.860 15.451 1.00 90.69 123 GLY A C 1
ATOM 945 O O . GLY A 1 123 ? -4.892 -3.699 16.346 1.00 90.69 123 GLY A O 1
ATOM 946 N N . MET A 1 124 ? -5.860 -2.455 14.755 1.00 88.25 124 MET A N 1
ATOM 947 C CA . MET A 1 124 ? -7.175 -3.080 14.891 1.00 88.25 124 MET A CA 1
ATOM 948 C C . MET A 1 124 ? -7.162 -4.508 14.351 1.00 88.25 124 MET A C 1
ATOM 950 O O . MET A 1 124 ? -7.614 -5.407 15.051 1.00 88.25 124 MET A O 1
ATOM 954 N N . ALA A 1 125 ? -6.640 -4.726 13.143 1.00 90.50 125 ALA A N 1
ATOM 955 C CA . ALA A 1 125 ? -6.604 -6.035 12.497 1.00 90.50 125 ALA A CA 1
ATOM 956 C C . ALA A 1 125 ? -5.801 -7.079 13.287 1.00 90.50 125 ALA A C 1
ATOM 958 O O . ALA A 1 125 ? -6.238 -8.228 13.376 1.00 90.50 125 ALA A O 1
ATOM 959 N N . ASP A 1 126 ? -4.700 -6.670 13.918 1.00 91.19 126 ASP A N 1
ATOM 960 C CA . ASP A 1 126 ? -3.861 -7.536 14.748 1.00 91.19 126 ASP A CA 1
ATOM 961 C C . ASP A 1 126 ? -4.627 -8.045 15.978 1.00 91.19 126 ASP A C 1
ATOM 963 O O . ASP A 1 126 ? -4.584 -9.233 16.296 1.00 91.19 126 ASP A O 1
ATOM 967 N N . ARG A 1 127 ? -5.433 -7.192 16.630 1.00 89.00 127 ARG A N 1
ATOM 968 C CA . ARG A 1 127 ? -6.255 -7.597 17.791 1.00 89.00 127 ARG A CA 1
ATOM 969 C C . ARG A 1 127 ? -7.299 -8.657 17.442 1.00 89.00 127 ARG A C 1
ATOM 971 O O . ARG A 1 127 ? -7.639 -9.484 18.283 1.00 89.00 127 ARG A O 1
ATOM 978 N N . ILE A 1 128 ? -7.817 -8.630 16.214 1.00 87.94 128 ILE A N 1
ATOM 979 C CA . ILE A 1 128 ? -8.815 -9.592 15.716 1.00 87.94 128 ILE A CA 1
ATOM 980 C C . ILE A 1 128 ? -8.207 -10.703 14.852 1.00 87.94 128 ILE A C 1
ATOM 982 O O . ILE A 1 128 ? -8.964 -11.498 14.291 1.00 87.94 128 ILE A O 1
ATOM 986 N N . ASN A 1 129 ? -6.871 -10.790 14.782 1.00 89.31 129 ASN A N 1
ATOM 987 C CA . ASN A 1 129 ? -6.121 -11.764 13.985 1.00 89.31 129 ASN A CA 1
ATOM 988 C C . ASN A 1 129 ? -6.660 -11.882 12.548 1.00 89.31 129 ASN A C 1
ATOM 990 O O . ASN A 1 129 ? -7.034 -12.959 12.076 1.00 89.31 129 ASN A O 1
ATOM 994 N N . LEU A 1 130 ? -6.778 -10.742 11.865 1.00 89.06 130 LEU A N 1
ATOM 995 C CA . LEU A 1 130 ? -7.220 -10.692 10.473 1.00 89.06 130 LEU A CA 1
ATOM 996 C C . LEU A 1 130 ? -6.082 -11.008 9.503 1.00 89.06 130 LEU A C 1
ATOM 998 O O . LEU A 1 130 ? -4.926 -10.666 9.729 1.00 89.06 130 LEU A O 1
ATOM 1002 N N . ALA A 1 131 ? -6.435 -11.625 8.376 1.00 92.00 131 ALA A N 1
ATOM 1003 C CA . ALA A 1 131 ? -5.491 -11.855 7.292 1.00 92.00 131 ALA A CA 1
ATOM 1004 C C . ALA A 1 131 ? -5.029 -10.525 6.677 1.00 92.00 131 ALA A C 1
ATOM 1006 O O . ALA A 1 131 ? -5.832 -9.606 6.482 1.00 92.00 131 ALA A O 1
ATOM 1007 N N . LYS A 1 132 ? -3.749 -10.457 6.290 1.00 90.44 132 LYS A N 1
ATOM 1008 C CA . LYS A 1 132 ? -3.148 -9.270 5.662 1.00 90.44 132 LYS A CA 1
ATOM 1009 C C . LYS A 1 132 ? -3.887 -8.828 4.392 1.00 90.44 132 LYS A C 1
ATOM 1011 O O . LYS A 1 132 ? -4.030 -7.637 4.156 1.00 90.44 132 LYS A O 1
ATOM 1016 N N . THR A 1 133 ? -4.462 -9.770 3.642 1.00 91.44 133 THR A N 1
ATOM 1017 C CA . THR A 1 133 ? -5.294 -9.485 2.459 1.00 91.44 133 THR A CA 1
ATOM 1018 C C . THR A 1 133 ? -6.477 -8.560 2.774 1.00 91.44 133 THR A C 1
ATOM 1020 O O . THR A 1 133 ? -6.771 -7.638 2.012 1.00 91.44 133 THR A O 1
ATOM 1023 N N . ILE A 1 134 ? -7.125 -8.751 3.930 1.00 90.88 134 ILE A N 1
ATOM 1024 C CA . ILE A 1 134 ? -8.245 -7.919 4.392 1.00 90.88 134 ILE A CA 1
ATOM 1025 C C . ILE A 1 134 ? -7.739 -6.521 4.769 1.00 90.88 134 ILE A C 1
ATOM 1027 O O . ILE A 1 134 ? -8.401 -5.523 4.478 1.00 90.88 134 ILE A O 1
ATOM 1031 N N . VAL A 1 135 ? -6.559 -6.442 5.391 1.00 92.44 135 VAL A N 1
ATOM 1032 C CA . VAL A 1 135 ? -5.918 -5.180 5.789 1.00 92.44 135 VAL A CA 1
ATOM 1033 C C . VAL A 1 135 ? -5.533 -4.349 4.570 1.00 92.44 135 VAL A C 1
ATOM 1035 O O . VAL A 1 135 ? -5.862 -3.166 4.506 1.00 92.44 135 VAL A O 1
ATOM 1038 N N . ASP A 1 136 ? -4.931 -4.974 3.561 1.00 91.38 136 ASP A N 1
ATOM 1039 C CA . ASP A 1 136 ? -4.549 -4.312 2.313 1.00 91.38 136 ASP A CA 1
ATOM 1040 C C . ASP A 1 136 ? -5.781 -3.765 1.575 1.00 91.38 136 ASP A C 1
ATOM 1042 O O . ASP A 1 136 ? -5.791 -2.619 1.110 1.00 91.38 136 ASP A O 1
ATOM 1046 N N . ARG A 1 137 ? -6.878 -4.534 1.551 1.00 90.81 137 ARG A N 1
ATOM 1047 C CA . ARG A 1 137 ? -8.159 -4.079 0.996 1.00 90.81 137 ARG A CA 1
ATOM 1048 C C . ARG A 1 137 ? -8.763 -2.923 1.802 1.00 90.81 137 ARG A C 1
ATOM 1050 O O . ARG A 1 137 ? -9.272 -1.973 1.205 1.00 90.81 137 ARG A O 1
ATOM 1057 N N . ALA A 1 138 ? -8.679 -2.958 3.132 1.00 91.50 138 ALA A N 1
ATOM 1058 C CA . ALA A 1 138 ? -9.132 -1.862 3.991 1.00 91.50 138 ALA A CA 1
ATOM 1059 C C . ALA A 1 138 ? -8.322 -0.572 3.761 1.00 91.50 138 ALA A C 1
ATOM 1061 O O . ALA A 1 138 ? -8.914 0.504 3.656 1.00 91.50 138 ALA A O 1
ATOM 1062 N N . ASN A 1 139 ? -6.998 -0.678 3.606 1.00 91.75 139 ASN A N 1
ATOM 1063 C CA . ASN A 1 139 ? -6.117 0.453 3.304 1.00 91.75 139 ASN A CA 1
ATOM 1064 C C . ASN A 1 139 ? -6.455 1.090 1.946 1.00 91.75 139 ASN A C 1
ATOM 1066 O O . ASN A 1 139 ? -6.536 2.314 1.835 1.00 91.75 139 ASN A O 1
ATOM 1070 N N . ASN A 1 140 ? -6.737 0.271 0.928 1.00 90.75 140 ASN A N 1
ATOM 1071 C CA . ASN A 1 140 ? -7.149 0.758 -0.390 1.00 90.75 140 ASN A CA 1
ATOM 1072 C C . ASN A 1 140 ? -8.501 1.501 -0.329 1.00 90.75 140 ASN A C 1
ATOM 1074 O O . ASN A 1 140 ? -8.639 2.608 -0.851 1.00 90.75 140 ASN A O 1
ATOM 1078 N N . LEU A 1 141 ? -9.484 0.954 0.393 1.00 89.12 141 LEU A N 1
ATOM 1079 C CA . LEU A 1 141 ? -10.768 1.628 0.614 1.00 89.12 141 LEU A CA 1
ATOM 1080 C C . LEU A 1 141 ? -10.604 2.966 1.347 1.00 89.12 141 LEU A C 1
ATOM 1082 O O . LEU A 1 141 ? -11.219 3.959 0.951 1.00 89.12 141 LEU A O 1
ATOM 1086 N N . PHE A 1 142 ? -9.761 3.011 2.381 1.00 89.69 142 PHE A N 1
ATOM 1087 C CA . PHE A 1 142 ? -9.482 4.244 3.115 1.00 89.69 142 PHE A CA 1
ATOM 1088 C C . PHE A 1 142 ? -8.883 5.314 2.197 1.00 89.69 142 PHE A C 1
ATOM 1090 O O . PHE A 1 142 ? -9.341 6.458 2.197 1.00 89.69 142 PHE A O 1
ATOM 1097 N N . LYS A 1 143 ? -7.921 4.924 1.353 1.00 89.12 143 LYS A N 1
ATOM 1098 C CA . LYS A 1 143 ? -7.285 5.803 0.370 1.00 89.12 143 LYS A CA 1
ATOM 1099 C C . LYS A 1 143 ? -8.301 6.406 -0.607 1.00 89.12 143 LYS A C 1
ATOM 1101 O O . LYS A 1 143 ? -8.375 7.627 -0.732 1.00 89.12 143 LYS A O 1
ATOM 1106 N N . GLN A 1 144 ? -9.164 5.579 -1.201 1.00 87.00 144 GLN A N 1
ATOM 1107 C CA . GLN A 1 144 ? -10.218 6.036 -2.121 1.00 87.00 144 GLN A CA 1
ATOM 1108 C C . GLN A 1 144 ? -11.161 7.066 -1.478 1.00 87.00 144 GLN A C 1
ATOM 1110 O O . GLN A 1 144 ? -11.600 8.027 -2.112 1.00 87.00 144 GLN A O 1
ATOM 1115 N N . VAL A 1 145 ? -11.486 6.873 -0.202 1.00 85.94 145 VAL A N 1
ATOM 1116 C CA . VAL A 1 145 ? -12.417 7.732 0.544 1.00 85.94 145 VAL A CA 1
ATOM 1117 C C . VAL A 1 145 ? -11.767 9.037 0.968 1.00 85.94 145 VAL A C 1
ATOM 1119 O O . VAL A 1 145 ? -12.403 10.094 0.901 1.00 85.94 145 VAL A O 1
ATOM 1122 N N . HIS A 1 146 ? -10.504 8.961 1.377 1.00 86.25 146 HIS A N 1
ATOM 1123 C CA . HIS A 1 146 ? -9.692 10.117 1.709 1.00 86.25 146 HIS A CA 1
ATOM 1124 C C . HIS A 1 146 ? -9.509 11.026 0.482 1.00 86.25 146 HIS A C 1
ATOM 1126 O O . HIS A 1 146 ? -9.735 12.237 0.571 1.00 86.25 146 HIS A O 1
ATOM 1132 N N . ASP A 1 147 ? -9.217 10.444 -0.684 1.00 85.38 147 ASP A N 1
ATOM 1133 C CA . ASP A 1 147 ? -9.036 11.183 -1.939 1.00 85.38 147 ASP A CA 1
ATOM 1134 C C . ASP A 1 147 ? -10.353 11.757 -2.471 1.00 85.38 147 ASP A C 1
ATOM 1136 O O . ASP A 1 147 ? -10.402 12.901 -2.928 1.00 85.38 147 ASP A O 1
ATOM 1140 N N . GLY A 1 148 ? -11.453 11.012 -2.323 1.00 82.00 148 GLY A N 1
ATOM 1141 C CA . GLY A 1 148 ? -12.794 11.469 -2.682 1.00 82.00 148 GLY A CA 1
ATOM 1142 C C . GLY A 1 148 ? -13.347 12.594 -1.798 1.00 82.00 148 GLY A C 1
ATOM 1143 O O . GLY A 1 148 ? -14.413 13.122 -2.111 1.00 82.00 148 GLY A O 1
ATOM 1144 N N . LYS A 1 149 ? -12.678 12.950 -0.685 1.00 79.69 149 LYS A N 1
ATOM 1145 C CA . LYS A 1 149 ? -13.040 14.021 0.280 1.00 79.69 149 LYS A CA 1
ATOM 1146 C C . LYS A 1 149 ? -14.494 13.995 0.792 1.00 79.69 149 LYS A C 1
ATOM 1148 O O . LYS A 1 149 ? -14.935 14.933 1.453 1.00 79.69 149 LYS A O 1
ATOM 1153 N N . ASN A 1 150 ? -15.231 12.909 0.559 1.00 71.50 150 ASN A N 1
ATOM 1154 C CA . ASN A 1 150 ? -16.683 12.828 0.748 1.00 71.50 150 ASN A CA 1
ATOM 1155 C C . ASN A 1 150 ? -17.097 12.724 2.232 1.00 71.50 150 ASN A C 1
ATOM 1157 O O . ASN A 1 150 ? -18.255 12.939 2.591 1.00 71.50 150 ASN A O 1
ATOM 1161 N N . LEU A 1 151 ? -16.139 12.381 3.100 1.00 70.50 151 LEU A N 1
ATOM 1162 C CA . LEU A 1 151 ? -16.307 12.222 4.550 1.00 70.50 151 LEU A CA 1
ATOM 1163 C C . LEU A 1 151 ? -15.436 13.201 5.359 1.00 70.50 151 LEU A C 1
ATOM 1165 O O . LEU A 1 151 ? -15.174 12.970 6.540 1.00 70.50 151 LEU A O 1
ATOM 1169 N N . LYS A 1 152 ? -14.981 14.300 4.740 1.00 69.12 152 LYS A N 1
ATOM 1170 C CA . LYS A 1 152 ? -14.139 15.298 5.409 1.00 69.12 152 LYS A 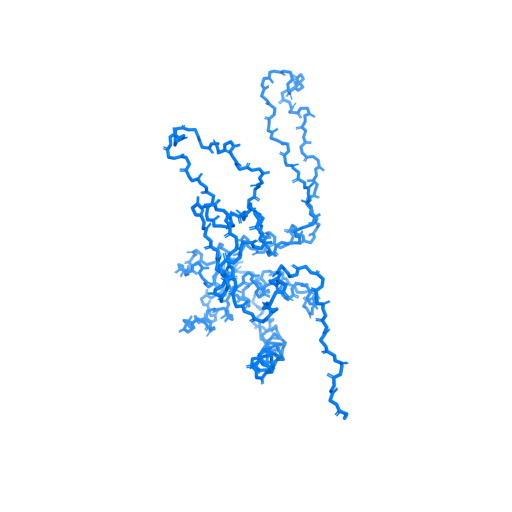CA 1
ATOM 1171 C C . LYS A 1 152 ? -14.904 15.947 6.575 1.00 69.12 152 LYS A C 1
ATOM 1173 O O . LYS A 1 152 ? -16.001 16.462 6.382 1.00 69.12 152 LYS A O 1
ATOM 1178 N N . GLY A 1 153 ? -14.338 15.874 7.783 1.00 72.12 153 GLY A N 1
ATOM 1179 C CA . GLY A 1 153 ? -14.958 16.347 9.034 1.00 72.12 153 GLY A CA 1
ATOM 1180 C C . GLY A 1 153 ? -15.447 15.241 9.978 1.00 72.12 153 GLY A C 1
ATOM 1181 O O . GLY A 1 153 ? -15.894 15.535 11.082 1.00 72.12 153 GLY A O 1
ATOM 1182 N N . ARG A 1 154 ? -15.360 13.968 9.575 1.00 75.56 154 ARG A N 1
ATOM 1183 C CA . ARG A 1 154 ? -15.536 12.814 10.473 1.00 75.56 154 ARG A CA 1
ATOM 1184 C C . ARG A 1 154 ? -14.180 12.372 11.031 1.00 75.56 154 ARG A C 1
ATOM 1186 O O . ARG A 1 154 ? -13.151 12.643 10.414 1.00 75.56 154 ARG A O 1
ATOM 1193 N N . SER A 1 155 ? -14.179 11.714 12.192 1.00 81.38 155 SER A N 1
ATOM 1194 C CA . SER A 1 155 ? -12.945 11.184 12.782 1.00 81.38 155 SER A CA 1
ATOM 1195 C C . SER A 1 155 ? -12.323 10.132 11.862 1.00 81.38 155 SER A C 1
ATOM 1197 O O . SER A 1 155 ? -13.027 9.282 11.310 1.00 81.38 155 SER A O 1
ATOM 1199 N N . ASN A 1 156 ? -10.999 10.199 11.690 1.00 82.19 156 ASN A N 1
ATOM 1200 C CA . ASN A 1 156 ? -10.268 9.239 10.860 1.00 82.19 156 ASN A CA 1
ATOM 1201 C C . ASN A 1 156 ? -10.455 7.809 11.388 1.00 82.19 156 ASN A C 1
ATOM 1203 O O . ASN A 1 156 ? -10.691 6.907 10.595 1.00 82.19 156 ASN A O 1
ATOM 1207 N N . ASP A 1 157 ? -10.497 7.628 12.708 1.00 83.31 157 ASP A N 1
ATOM 1208 C CA . ASP A 1 157 ? -10.679 6.325 13.361 1.00 83.31 157 ASP A CA 1
ATOM 1209 C C . ASP A 1 157 ? -12.034 5.682 13.025 1.00 83.31 157 ASP A C 1
ATOM 1211 O O . ASP A 1 157 ? -12.122 4.482 12.746 1.00 83.31 157 ASP A O 1
ATOM 1215 N N . ALA A 1 158 ? -13.101 6.490 12.948 1.00 81.50 158 ALA A N 1
ATOM 1216 C CA . ALA A 1 158 ? -14.419 6.004 12.544 1.00 81.50 158 ALA A CA 1
ATOM 1217 C C . ALA A 1 158 ? -14.441 5.579 11.068 1.00 81.50 158 ALA A C 1
ATOM 1219 O O . ALA A 1 158 ? -15.086 4.589 10.713 1.00 81.50 158 ALA A O 1
ATOM 1220 N N . ILE A 1 159 ? -13.727 6.308 10.203 1.00 84.25 159 ILE A N 1
ATOM 1221 C CA . ILE A 1 159 ? -13.598 5.968 8.781 1.00 84.25 159 ILE A CA 1
ATOM 1222 C C . ILE A 1 159 ? -12.772 4.684 8.621 1.00 84.25 159 ILE A C 1
ATOM 1224 O O . ILE A 1 159 ? -13.195 3.787 7.891 1.00 84.25 159 ILE A O 1
ATOM 1228 N N . SER A 1 160 ? -11.653 4.554 9.337 1.00 87.69 160 SER A N 1
ATOM 1229 C CA . SER A 1 160 ? -10.797 3.360 9.354 1.00 87.69 160 SER A CA 1
ATOM 1230 C C . SER A 1 160 ? -11.568 2.109 9.780 1.00 87.69 160 SER A C 1
ATOM 1232 O O . SER A 1 160 ? -11.545 1.096 9.080 1.00 87.69 160 SER A O 1
ATOM 1234 N N . SER A 1 161 ? -12.343 2.202 10.865 1.00 85.81 161 SER A N 1
ATOM 1235 C CA . SER A 1 161 ? -13.220 1.121 11.334 1.00 85.81 161 SER A CA 1
ATOM 1236 C C . SER A 1 161 ? -14.277 0.717 10.308 1.00 85.81 161 SER A C 1
ATOM 1238 O O . SER A 1 161 ? -14.521 -0.473 10.088 1.00 85.81 161 SER A O 1
ATOM 1240 N N . ALA A 1 162 ? -14.900 1.696 9.645 1.00 84.62 162 ALA A N 1
ATOM 1241 C CA . ALA A 1 162 ? -15.879 1.425 8.597 1.00 84.62 162 ALA A CA 1
ATOM 1242 C C . ALA A 1 162 ? -15.239 0.723 7.386 1.00 84.62 162 ALA A C 1
ATOM 1244 O O . ALA A 1 162 ? -15.825 -0.218 6.845 1.00 84.62 162 ALA A O 1
ATOM 1245 N N . CYS A 1 163 ? -14.028 1.130 6.991 1.00 88.06 163 CYS A N 1
ATOM 1246 C CA . CYS A 1 163 ? -13.279 0.493 5.905 1.00 88.06 163 CYS A CA 1
ATOM 1247 C C . CYS A 1 163 ? -12.936 -0.963 6.243 1.00 88.06 163 CYS A C 1
ATOM 1249 O O . CYS A 1 163 ? -13.151 -1.848 5.413 1.00 88.06 163 CYS A O 1
ATOM 1251 N N . LEU A 1 164 ? -12.494 -1.226 7.477 1.00 88.38 164 LEU A N 1
ATOM 1252 C CA . LEU A 1 164 ? -12.188 -2.575 7.951 1.00 88.38 164 LEU A CA 1
ATOM 1253 C C . LEU A 1 164 ? -13.432 -3.479 7.954 1.00 88.38 164 LEU A C 1
ATOM 1255 O O . LEU A 1 164 ? -13.375 -4.610 7.472 1.00 88.38 164 LEU A O 1
ATOM 1259 N N . TYR A 1 165 ? -14.580 -2.968 8.415 1.00 86.75 165 TYR A N 1
ATOM 1260 C CA . TYR A 1 165 ? -15.853 -3.700 8.378 1.00 86.75 165 TYR A CA 1
ATOM 1261 C C . TYR A 1 165 ? -16.265 -4.093 6.953 1.00 86.75 165 TYR A C 1
ATOM 1263 O O . TYR A 1 165 ? -16.686 -5.227 6.703 1.00 86.75 165 TYR A O 1
ATOM 1271 N N . ILE A 1 166 ? -16.133 -3.164 6.005 1.00 87.00 166 ILE A N 1
ATOM 1272 C CA . ILE A 1 166 ? -16.490 -3.402 4.604 1.00 87.00 166 ILE A CA 1
ATOM 1273 C C . ILE A 1 166 ? -15.532 -4.407 3.964 1.00 87.00 166 ILE A C 1
ATOM 1275 O O . ILE A 1 166 ? -16.004 -5.311 3.274 1.00 87.00 166 ILE A O 1
ATOM 1279 N N . ALA A 1 167 ? -14.227 -4.298 4.226 1.00 90.25 167 ALA A N 1
ATOM 1280 C CA . ALA A 1 167 ? -13.230 -5.243 3.731 1.00 90.25 167 ALA A CA 1
ATOM 1281 C C . ALA A 1 167 ? -13.523 -6.674 4.213 1.00 90.25 167 ALA A C 1
ATOM 1283 O O . ALA A 1 167 ? -13.608 -7.587 3.394 1.00 90.25 167 ALA A O 1
ATOM 1284 N N . CYS A 1 168 ? -13.819 -6.857 5.507 1.00 88.75 168 CYS A N 1
ATOM 1285 C CA . CYS A 1 168 ? -14.220 -8.156 6.066 1.00 88.75 168 CYS A CA 1
ATOM 1286 C C . CYS A 1 168 ? -15.433 -8.756 5.340 1.00 88.75 168 CYS A C 1
ATOM 1288 O O . CYS A 1 168 ? -15.489 -9.954 5.064 1.00 88.75 168 CYS A O 1
ATOM 1290 N N . ARG A 1 169 ? -16.421 -7.914 5.016 1.00 86.88 169 ARG A N 1
ATOM 1291 C CA . ARG A 1 169 ? -17.648 -8.347 4.339 1.00 86.88 169 ARG A CA 1
ATOM 1292 C C . ARG A 1 169 ? -17.424 -8.687 2.865 1.00 86.88 169 ARG A C 1
ATOM 1294 O O . ARG A 1 169 ? -18.124 -9.550 2.344 1.00 86.88 169 ARG A O 1
ATOM 1301 N N . GLN A 1 170 ? -16.494 -8.013 2.193 1.00 86.50 170 GLN A N 1
ATOM 1302 C CA . GLN A 1 170 ? -16.137 -8.305 0.801 1.00 86.50 170 GLN A CA 1
ATOM 1303 C C . GLN A 1 170 ? -15.369 -9.623 0.665 1.00 86.50 170 GLN A C 1
ATOM 1305 O O . GLN A 1 170 ? -15.571 -10.329 -0.314 1.00 86.50 170 GLN A O 1
ATOM 1310 N N . GLU A 1 171 ? -14.556 -9.971 1.660 1.00 85.94 171 GLU A N 1
ATOM 1311 C CA . GLU A 1 171 ? -13.770 -11.215 1.708 1.00 85.94 171 GLU A CA 1
ATOM 1312 C C . GLU A 1 171 ? -14.571 -12.427 2.217 1.00 85.94 171 GLU A C 1
ATOM 1314 O O . GLU A 1 171 ? -14.020 -13.496 2.451 1.00 85.94 171 GLU A O 1
ATOM 1319 N N . GLY A 1 172 ? -15.884 -12.279 2.428 1.00 82.44 172 GLY A N 1
ATOM 1320 C CA . GLY A 1 172 ? -16.742 -13.384 2.868 1.00 82.44 172 GLY A CA 1
ATOM 1321 C C . GLY A 1 172 ? -16.569 -13.791 4.336 1.00 82.44 172 GLY A C 1
ATOM 1322 O O . GLY A 1 172 ? -17.166 -14.778 4.758 1.00 82.44 172 GLY A O 1
ATOM 1323 N N . VAL A 1 173 ? -15.832 -13.014 5.140 1.00 86.00 173 VAL A N 1
ATOM 1324 C CA . VAL A 1 173 ? -15.650 -13.232 6.588 1.00 86.00 173 VAL A CA 1
ATOM 1325 C C . VAL A 1 173 ? -16.320 -12.091 7.364 1.00 86.00 173 VAL A C 1
ATOM 1327 O O . VAL A 1 173 ? -15.643 -11.228 7.934 1.00 86.00 173 VAL A O 1
ATOM 1330 N N . PRO A 1 174 ? -17.666 -12.015 7.383 1.00 82.00 174 PRO A N 1
ATOM 1331 C CA . PRO A 1 174 ? -18.357 -10.918 8.041 1.00 82.00 174 PRO A CA 1
ATOM 1332 C C . PRO A 1 174 ? -18.113 -10.966 9.554 1.00 82.00 174 PRO A C 1
ATOM 1334 O O . PRO A 1 174 ? -18.472 -11.923 10.238 1.00 82.00 174 PRO A O 1
ATOM 1337 N N . ARG A 1 175 ? -17.521 -9.900 10.098 1.00 80.56 175 ARG A N 1
ATOM 1338 C CA . ARG A 1 175 ? -17.388 -9.702 11.546 1.00 80.56 175 ARG A CA 1
ATOM 1339 C C . ARG A 1 175 ? -18.589 -8.933 12.082 1.00 80.56 175 ARG A C 1
ATOM 1341 O O . ARG A 1 175 ? -19.172 -8.102 11.385 1.00 80.56 175 ARG A O 1
ATOM 1348 N N . THR A 1 176 ? -18.981 -9.211 13.323 1.00 80.06 176 THR A N 1
ATOM 1349 C CA . THR A 1 176 ? -20.078 -8.474 13.955 1.00 80.06 176 THR A CA 1
ATOM 1350 C C . THR A 1 176 ? -19.638 -7.046 14.257 1.00 80.06 176 THR A C 1
ATOM 1352 O O . THR A 1 176 ? -18.495 -6.787 14.631 1.00 80.06 176 THR A O 1
ATOM 1355 N N . PHE A 1 177 ? -20.571 -6.105 14.118 1.00 74.50 177 PHE A N 1
ATOM 1356 C CA . PHE A 1 177 ? -20.307 -4.684 14.346 1.00 74.50 177 PHE A CA 1
ATOM 1357 C C . PHE A 1 177 ? -19.726 -4.408 15.743 1.00 74.50 177 PHE A C 1
ATOM 1359 O O . PHE A 1 177 ? -18.822 -3.592 15.898 1.00 74.50 177 PHE A O 1
ATOM 1366 N N . LYS A 1 178 ? -20.192 -5.157 16.750 1.00 75.12 178 LYS A N 1
ATOM 1367 C CA . LYS A 1 178 ? -19.683 -5.085 18.123 1.00 75.12 178 LYS A CA 1
ATOM 1368 C C . LYS A 1 178 ? -18.174 -5.326 18.189 1.00 75.12 178 LYS A C 1
ATOM 1370 O O . LYS A 1 178 ? -17.478 -4.527 18.798 1.00 75.12 178 LYS A O 1
ATOM 1375 N N . VAL A 1 179 ? -17.670 -6.375 17.534 1.00 80.38 179 VAL A N 1
ATOM 1376 C CA . VAL A 1 179 ? -16.244 -6.755 17.577 1.00 80.38 179 VAL A CA 1
ATOM 1377 C C . VAL A 1 179 ? -15.349 -5.629 17.060 1.00 80.38 179 VAL A C 1
ATOM 1379 O O . VAL A 1 179 ? -14.326 -5.328 17.669 1.00 80.38 179 VAL A O 1
ATOM 1382 N N . ILE A 1 180 ? -15.758 -4.967 15.979 1.00 78.38 180 ILE A N 1
ATOM 1383 C CA . ILE A 1 180 ? -14.987 -3.859 15.401 1.00 78.38 180 ILE A CA 1
ATOM 1384 C C . ILE A 1 180 ? -15.059 -2.624 16.298 1.00 78.38 180 ILE A C 1
ATOM 1386 O O . ILE A 1 180 ? -14.043 -1.974 16.524 1.00 78.38 180 ILE A O 1
ATOM 1390 N N . ASN A 1 181 ? -16.231 -2.342 16.873 1.00 73.19 181 ASN A N 1
ATOM 1391 C CA . ASN A 1 181 ? -16.393 -1.222 17.795 1.00 73.19 181 ASN A CA 1
ATOM 1392 C C . ASN A 1 181 ? -15.494 -1.369 19.037 1.00 73.19 181 ASN A C 1
ATOM 1394 O O . ASN A 1 181 ? -14.804 -0.426 19.410 1.00 73.19 181 ASN A O 1
ATOM 1398 N N . TYR A 1 182 ? -15.414 -2.573 19.617 1.00 72.94 182 TYR A N 1
ATOM 1399 C CA . TYR A 1 182 ? -14.509 -2.852 20.740 1.00 72.94 182 TYR A CA 1
ATOM 1400 C C . TYR A 1 182 ? -13.025 -2.673 20.386 1.00 72.94 182 TYR A C 1
ATOM 1402 O O . TYR A 1 182 ? -12.234 -2.324 21.255 1.00 72.94 182 TYR A O 1
ATOM 1410 N N . CYS A 1 183 ? -12.626 -2.887 19.128 1.00 70.25 183 CYS A N 1
ATOM 1411 C CA . CYS A 1 183 ? -11.230 -2.716 18.716 1.00 70.25 183 CYS A CA 1
ATOM 1412 C C . CYS A 1 183 ? -10.844 -1.254 18.484 1.00 70.25 183 CYS A C 1
ATOM 1414 O O . CYS A 1 183 ? -9.689 -0.899 18.701 1.00 70.25 183 CYS A O 1
ATOM 1416 N N . CYS A 1 184 ? -11.785 -0.410 18.067 1.00 62.22 184 CYS A N 1
ATOM 1417 C CA . CYS A 1 184 ? -11.501 0.996 17.798 1.00 62.22 184 CYS A CA 1
ATOM 1418 C C . CYS A 1 184 ? -11.589 1.884 19.050 1.00 62.22 184 CYS A C 1
ATOM 1420 O O . CYS A 1 184 ? -10.979 2.948 19.079 1.00 62.22 184 CYS A O 1
ATOM 1422 N N . PHE A 1 185 ? -12.336 1.469 20.082 1.00 58.53 185 PHE A N 1
ATOM 1423 C CA . PHE A 1 185 ? -12.642 2.308 21.242 1.00 58.53 185 PHE A CA 1
ATOM 1424 C C . PHE A 1 185 ? -11.948 1.865 22.534 1.00 58.53 185 PHE A C 1
ATOM 1426 O O . PHE A 1 185 ? -12.281 0.830 23.107 1.00 58.53 185 PHE A O 1
ATOM 1433 N N . ASN A 1 186 ? -11.132 2.755 23.103 1.00 47.53 186 ASN A N 1
ATOM 1434 C CA . ASN A 1 186 ? -11.107 2.923 24.557 1.00 47.53 186 ASN A CA 1
ATOM 1435 C C . ASN A 1 186 ? -12.379 3.699 24.962 1.00 47.53 186 ASN A C 1
ATOM 1437 O O . ASN A 1 186 ? -12.372 4.917 25.031 1.00 47.53 186 ASN A O 1
ATOM 1441 N N . LEU A 1 187 ? -13.498 2.987 25.119 1.00 39.66 187 LEU A N 1
ATOM 1442 C CA . LEU A 1 187 ? -14.660 3.284 25.983 1.00 39.66 187 LEU A CA 1
ATOM 1443 C C . LEU A 1 187 ? -15.218 4.729 26.172 1.00 39.66 187 LEU A C 1
ATOM 1445 O O . LEU A 1 187 ? -15.892 4.942 27.176 1.00 39.66 187 LEU A O 1
ATOM 1449 N N . SER A 1 188 ? -15.045 5.706 25.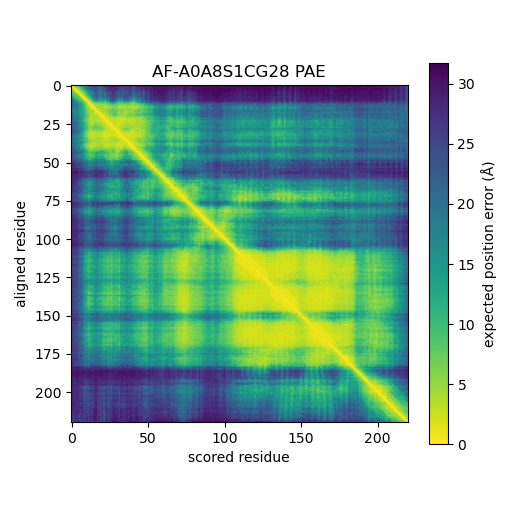268 1.00 43.03 188 SER A N 1
ATOM 1450 C CA . SER A 1 188 ? -15.491 7.091 25.558 1.00 43.03 188 SER A CA 1
ATOM 1451 C C . SER A 1 188 ? -16.448 7.793 24.587 1.00 43.03 188 SER A C 1
ATOM 1453 O O . SER A 1 188 ? -16.754 8.947 24.848 1.00 43.03 188 SER A O 1
ATOM 1455 N N . ASP A 1 189 ? -16.986 7.163 23.536 1.00 43.06 189 ASP A N 1
ATOM 1456 C CA . ASP A 1 189 ? -18.105 7.764 22.784 1.00 43.06 189 ASP A CA 1
ATOM 1457 C C . ASP A 1 189 ? -19.175 6.729 22.432 1.00 43.06 189 ASP A C 1
ATOM 1459 O O . ASP A 1 189 ? -19.145 6.024 21.421 1.00 43.06 189 ASP A O 1
ATOM 1463 N N . SER A 1 190 ? -20.192 6.680 23.283 1.00 42.69 190 SER A N 1
ATOM 1464 C CA . SER A 1 190 ? -21.469 6.004 23.077 1.00 42.69 190 SER A CA 1
ATOM 1465 C C . SER A 1 190 ? -22.309 6.727 22.020 1.00 42.69 190 SER A C 1
ATOM 1467 O O . SER A 1 190 ? -23.373 7.268 22.316 1.00 42.69 190 SER A O 1
ATOM 1469 N N . ASN A 1 191 ? -21.832 6.770 20.775 1.00 48.84 191 ASN A N 1
ATOM 1470 C CA . ASN A 1 191 ? -22.558 7.409 19.682 1.00 48.84 191 ASN A CA 1
ATOM 1471 C C . ASN A 1 191 ? -22.697 6.465 18.478 1.00 48.84 191 ASN A C 1
ATOM 1473 O O . ASN A 1 191 ? -22.136 6.652 17.397 1.00 48.84 191 ASN A O 1
ATOM 1477 N N . SER A 1 192 ? -23.514 5.430 18.683 1.00 51.84 192 SER A N 1
ATOM 1478 C CA . SER A 1 192 ? -23.889 4.375 17.730 1.00 51.84 192 SER A CA 1
ATOM 1479 C C . SER A 1 192 ? -24.413 4.891 16.377 1.00 51.84 192 SER A C 1
ATOM 1481 O O . SER A 1 192 ? -24.394 4.156 15.395 1.00 51.84 192 SER A O 1
ATOM 1483 N N . ASN A 1 193 ? -24.835 6.158 16.293 1.00 54.59 193 ASN A N 1
ATOM 1484 C CA . ASN A 1 193 ? -25.398 6.771 15.084 1.00 54.59 193 ASN A CA 1
ATOM 1485 C C . ASN A 1 193 ? -24.364 7.162 14.012 1.00 54.59 193 ASN A C 1
ATOM 1487 O O . ASN A 1 193 ? -24.722 7.349 12.848 1.00 54.59 193 ASN A O 1
ATOM 1491 N N . TRP A 1 194 ? -23.080 7.310 14.358 1.00 55.66 194 TRP A N 1
ATOM 1492 C CA . TRP A 1 194 ? -22.085 7.801 13.391 1.00 55.66 194 TRP A CA 1
ATOM 1493 C C . TRP A 1 194 ? -21.694 6.729 12.378 1.00 55.66 194 TRP A C 1
ATOM 1495 O O . TRP A 1 194 ? -21.502 7.046 11.203 1.00 55.66 194 TRP A O 1
ATOM 1505 N N . THR A 1 195 ? -21.644 5.469 12.803 1.00 56.53 195 THR A N 1
ATOM 1506 C CA . THR A 1 195 ? -21.328 4.346 11.918 1.00 56.53 195 THR A CA 1
ATOM 1507 C C . THR A 1 195 ? -22.449 4.076 10.932 1.00 56.53 195 THR A C 1
ATOM 1509 O O . THR A 1 195 ? -22.141 3.825 9.781 1.00 56.53 195 THR A O 1
ATOM 1512 N N . ASP A 1 196 ? -23.720 4.237 11.306 1.00 53.31 196 ASP A N 1
ATOM 1513 C CA . ASP A 1 196 ? -24.852 4.000 10.402 1.00 53.31 196 ASP A CA 1
ATOM 1514 C C . ASP A 1 196 ? -24.976 5.093 9.319 1.00 53.31 196 ASP A C 1
ATOM 1516 O O . ASP A 1 196 ? -25.252 4.809 8.152 1.00 53.31 196 ASP A O 1
ATOM 1520 N N . ILE A 1 197 ? -24.657 6.352 9.653 1.00 57.69 197 ILE A N 1
ATOM 1521 C CA . ILE A 1 197 ? -24.594 7.464 8.684 1.00 57.69 197 ILE A CA 1
ATOM 1522 C C . ILE A 1 197 ? -23.389 7.318 7.748 1.00 57.69 197 ILE A C 1
ATOM 1524 O O . ILE A 1 197 ? -23.526 7.492 6.533 1.00 57.69 197 ILE A O 1
ATOM 1528 N N . VAL A 1 198 ? -22.210 7.000 8.300 1.00 60.88 198 VAL A N 1
ATOM 1529 C CA . VAL A 1 198 ? -21.001 6.746 7.505 1.00 60.88 198 VAL A CA 1
ATOM 1530 C C . VAL A 1 198 ? -21.221 5.524 6.627 1.00 60.88 198 VAL A C 1
ATOM 1532 O O . VAL A 1 198 ? -20.967 5.602 5.435 1.00 60.88 198 VAL A O 1
ATOM 1535 N N . PHE A 1 199 ? -21.790 4.445 7.159 1.00 61.75 199 PHE A N 1
ATOM 1536 C CA . PHE A 1 199 ? -22.076 3.219 6.427 1.00 61.75 199 PHE A CA 1
ATOM 1537 C C . PHE A 1 199 ? -23.120 3.444 5.335 1.00 61.75 199 PHE A C 1
ATOM 1539 O O . PHE A 1 199 ? -22.887 3.026 4.209 1.00 61.75 199 PHE A O 1
ATOM 1546 N N . ARG A 1 200 ? -24.213 4.184 5.577 1.00 60.72 200 ARG A N 1
ATOM 1547 C CA . ARG A 1 200 ? -25.167 4.550 4.513 1.00 60.72 200 ARG A CA 1
ATOM 1548 C C . ARG A 1 200 ? -24.514 5.387 3.418 1.00 60.72 200 ARG A C 1
ATOM 1550 O O . ARG A 1 200 ? -24.65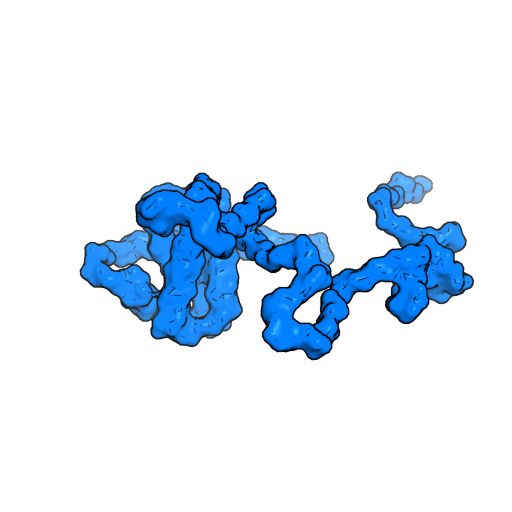1 5.039 2.247 1.00 60.72 200 ARG A O 1
ATOM 1557 N N . LYS A 1 201 ? -23.773 6.449 3.757 1.00 61.19 201 LYS A N 1
ATOM 1558 C CA . LYS A 1 201 ? -23.070 7.270 2.750 1.00 61.19 201 LYS A CA 1
ATOM 1559 C C . LYS A 1 201 ? -22.003 6.471 2.000 1.00 61.19 201 LYS A C 1
ATOM 1561 O O . LYS A 1 201 ? -21.888 6.599 0.783 1.00 61.19 201 LYS A O 1
ATOM 1566 N N . PHE A 1 202 ? -21.264 5.620 2.702 1.00 60.47 202 PHE A N 1
ATOM 1567 C CA . PHE A 1 202 ? -20.212 4.793 2.127 1.00 60.47 202 PHE A CA 1
ATOM 1568 C C . PHE A 1 202 ? -20.788 3.685 1.251 1.00 60.47 202 PHE A C 1
ATOM 1570 O O . PHE A 1 202 ? -20.313 3.505 0.143 1.00 60.47 202 PHE A O 1
ATOM 1577 N N . VAL A 1 203 ? -21.841 2.982 1.674 1.00 59.16 203 VAL A N 1
ATOM 1578 C CA . VAL A 1 203 ? -22.524 1.948 0.879 1.00 59.16 203 VAL A CA 1
ATOM 1579 C C . VAL A 1 203 ? -23.205 2.551 -0.347 1.00 59.16 203 VAL A C 1
ATOM 1581 O O . VAL A 1 203 ? -23.166 1.941 -1.413 1.00 59.16 203 VAL A O 1
ATOM 1584 N N . LEU A 1 204 ? -23.781 3.754 -0.248 1.00 55.31 204 LEU A N 1
ATOM 1585 C CA . LEU A 1 204 ? -24.290 4.480 -1.417 1.00 55.31 204 LEU A CA 1
ATOM 1586 C C . LEU A 1 204 ? -23.152 4.845 -2.387 1.00 55.31 204 LEU A C 1
ATOM 1588 O O . LEU A 1 204 ? -23.297 4.656 -3.595 1.00 55.31 204 LEU A O 1
ATOM 1592 N N . SER A 1 205 ? -21.997 5.270 -1.865 1.00 54.31 205 SER A N 1
ATOM 1593 C CA . SER A 1 205 ? -20.789 5.540 -2.660 1.00 54.31 205 SER A CA 1
ATOM 1594 C C . SER A 1 205 ? -20.194 4.260 -3.277 1.00 54.31 205 SER A C 1
ATOM 1596 O O . SER A 1 205 ? -19.861 4.227 -4.458 1.00 54.31 205 SER A O 1
ATOM 1598 N N . ALA A 1 206 ? -20.151 3.156 -2.531 1.00 52.44 206 ALA A N 1
ATOM 1599 C CA . ALA A 1 206 ? -19.622 1.865 -2.962 1.00 52.44 206 ALA A CA 1
ATOM 1600 C C . ALA A 1 206 ? -20.550 1.153 -3.962 1.00 52.44 206 ALA A C 1
ATOM 1602 O O . ALA A 1 206 ? -20.065 0.496 -4.875 1.00 52.44 206 ALA A O 1
ATOM 1603 N N . ARG A 1 207 ? -21.879 1.320 -3.863 1.00 54.56 207 ARG A N 1
ATOM 1604 C CA . ARG A 1 207 ? -22.841 0.888 -4.901 1.00 54.56 207 ARG A CA 1
ATOM 1605 C C . ARG A 1 207 ? -22.698 1.686 -6.201 1.00 54.56 207 ARG A C 1
ATOM 1607 O O . ARG A 1 207 ? -23.038 1.174 -7.264 1.00 54.56 207 ARG A O 1
ATOM 1614 N N . SER A 1 208 ? -22.224 2.930 -6.127 1.00 51.53 208 SER A N 1
ATOM 1615 C CA . SER A 1 208 ? -21.862 3.724 -7.308 1.00 51.53 208 SER A CA 1
ATOM 1616 C C . SER A 1 208 ? -20.554 3.218 -7.937 1.00 51.53 208 SER A C 1
ATOM 1618 O O . SER A 1 208 ? -20.489 3.028 -9.147 1.00 51.53 208 SER A O 1
ATOM 1620 N N . GLN A 1 209 ? -19.549 2.898 -7.115 1.00 50.38 209 GLN A N 1
ATOM 1621 C CA . GLN A 1 209 ? -18.256 2.347 -7.553 1.00 50.38 209 GLN A CA 1
ATOM 1622 C C . GLN A 1 209 ? -18.369 0.924 -8.129 1.00 50.38 209 GLN A C 1
ATOM 1624 O O . GLN A 1 209 ? -17.788 0.642 -9.171 1.00 50.38 209 GLN A O 1
ATOM 1629 N N . ARG A 1 210 ? -19.175 0.043 -7.516 1.00 48.66 210 ARG A N 1
ATOM 1630 C CA . ARG A 1 210 ? -19.419 -1.322 -8.018 1.00 48.66 210 ARG A CA 1
ATOM 1631 C C . ARG A 1 210 ? -20.090 -1.292 -9.398 1.00 48.66 210 ARG A C 1
ATOM 1633 O O . ARG A 1 210 ? -19.594 -1.927 -10.313 1.00 48.66 210 ARG A O 1
ATOM 1640 N N .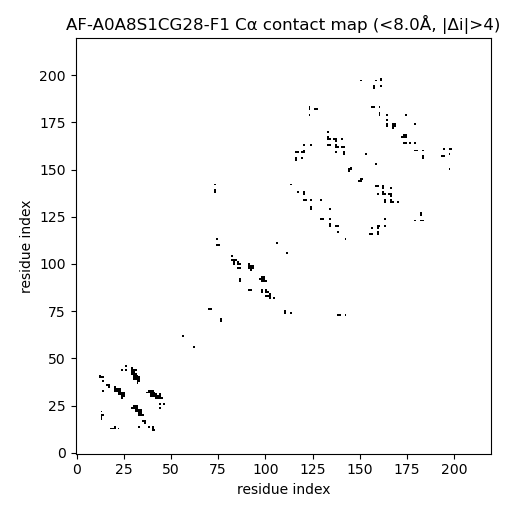 ARG A 1 211 ? -21.075 -0.404 -9.602 1.00 46.88 211 ARG A N 1
ATOM 1641 C CA . ARG A 1 211 ? -21.652 -0.151 -10.937 1.00 46.88 211 ARG A CA 1
ATOM 1642 C C . ARG A 1 211 ? -20.629 0.340 -11.968 1.00 46.88 211 ARG A C 1
ATOM 1644 O O . ARG A 1 211 ? -20.771 0.009 -13.134 1.00 46.88 211 ARG A O 1
ATOM 1651 N N . LYS A 1 212 ? -19.608 1.110 -11.575 1.00 43.22 212 LYS A N 1
ATOM 1652 C CA . LYS A 1 212 ? -18.545 1.548 -12.500 1.00 43.22 212 LYS A CA 1
ATOM 1653 C C . LYS A 1 212 ? -17.570 0.421 -12.864 1.00 43.22 212 LYS A C 1
ATOM 1655 O O . LYS A 1 212 ? -17.137 0.367 -14.007 1.00 43.22 212 LYS A O 1
ATOM 1660 N N . LEU A 1 213 ? -17.260 -0.478 -11.928 1.00 38.84 213 LEU A N 1
ATOM 1661 C CA . LEU A 1 213 ? -16.417 -1.658 -12.173 1.00 38.84 213 LEU A CA 1
ATOM 1662 C C . LEU A 1 213 ? -17.134 -2.726 -13.021 1.00 38.84 213 LEU A C 1
ATOM 1664 O O . LEU A 1 213 ? -16.520 -3.314 -13.909 1.00 38.84 213 LEU A O 1
ATOM 1668 N N . ASP A 1 214 ? -18.437 -2.921 -12.810 1.00 40.47 214 ASP A N 1
ATOM 1669 C CA . ASP A 1 214 ? -19.260 -3.844 -13.608 1.00 40.47 214 ASP A CA 1
ATOM 1670 C C . ASP A 1 214 ? -19.457 -3.331 -15.055 1.00 40.47 214 ASP A C 1
ATOM 1672 O O . ASP A 1 214 ? -19.508 -4.111 -16.003 1.00 40.47 214 ASP A O 1
ATOM 1676 N N . VAL A 1 215 ? -19.508 -2.005 -15.255 1.00 46.31 215 VAL A N 1
ATOM 1677 C CA . VAL A 1 215 ? -19.539 -1.385 -16.597 1.00 46.31 215 VAL A CA 1
ATOM 1678 C C . VAL A 1 215 ? -18.176 -1.470 -17.295 1.00 46.31 215 VAL A C 1
ATOM 1680 O O . VAL A 1 215 ? -18.130 -1.728 -18.489 1.00 46.31 215 VAL A O 1
ATOM 1683 N N . ALA A 1 216 ? -17.064 -1.314 -16.571 1.00 39.22 216 ALA A N 1
ATOM 1684 C CA . ALA A 1 216 ? -15.723 -1.406 -17.158 1.00 39.22 216 ALA A CA 1
ATOM 1685 C C . ALA A 1 216 ? -15.346 -2.838 -17.592 1.00 39.22 216 ALA A C 1
ATOM 1687 O O . ALA A 1 216 ? -14.642 -3.013 -18.580 1.00 39.22 216 ALA A O 1
ATOM 1688 N N . SER A 1 217 ? -15.844 -3.855 -16.883 1.00 40.53 217 SER A N 1
ATOM 1689 C CA . SER A 1 217 ? -15.627 -5.278 -17.198 1.00 40.53 217 SER A CA 1
ATOM 1690 C C . SER A 1 217 ? -16.560 -5.836 -18.280 1.00 40.53 217 SER A C 1
ATOM 1692 O O . SER A 1 217 ? -16.326 -6.935 -18.767 1.00 40.53 217 SER A O 1
ATOM 1694 N N . SER A 1 218 ? -17.596 -5.088 -18.672 1.00 41.62 218 SER A N 1
ATOM 1695 C CA . SER A 1 218 ? -18.497 -5.428 -19.786 1.00 41.62 218 SER A CA 1
ATOM 1696 C C . SER A 1 218 ? -18.178 -4.668 -21.081 1.00 41.62 218 SER A C 1
ATOM 1698 O O . SER A 1 218 ? -18.814 -4.906 -22.105 1.00 41.62 218 SER A O 1
ATOM 1700 N N . SER A 1 219 ? -17.189 -3.769 -21.045 1.00 42.31 219 SER A N 1
ATOM 1701 C CA . SER A 1 219 ? -16.688 -2.993 -22.188 1.00 42.31 219 SER A CA 1
ATOM 1702 C C . SER A 1 219 ? -15.294 -3.428 -22.668 1.00 42.31 219 SER A C 1
ATOM 1704 O O . SER A 1 219 ? -14.645 -2.677 -23.394 1.00 42.31 219 SER A O 1
ATOM 1706 N N . SER A 1 220 ? -14.810 -4.591 -22.224 1.00 36.97 220 SER A N 1
ATOM 1707 C CA . SER A 1 220 ? -13.565 -5.235 -22.675 1.00 36.97 220 SER A CA 1
ATOM 1708 C C . SER A 1 220 ? -13.872 -6.567 -23.338 1.00 36.97 220 SER A C 1
ATOM 1710 O O . SER A 1 220 ? -14.800 -7.247 -22.846 1.00 36.97 220 SER A O 1
#

Organism: NCBI:txid197152

InterPro domains:
  IPR000812 Transcription factor TFIIB [PR00685] (27-47)
  IPR000812 Transcription factor TFIIB [PR00685] (49-62)
  IPR000812 Transcription factor TFIIB [PR00685] (63-84)
  IPR000812 Transcription factor TFIIB [PR00685] (161-180)
  IPR000812 Transcription factor TFIIB [PTHR11618] (14-180)
  IPR013137 Zinc finger, TFIIB-type [PF08271] (21-55)
  IPR013137 Zinc finger, TFIIB-type [PS51134] (11-42)
  IPR013150 Transcription factor TFIIB, cyclin-like domain [PF00382] (111-180)
  IPR036915 Cyclin-like superfamily [SSF47954] (115-180)

Solvent-accessible surface area (backbone atoms only — not comparable to full-atom values): 14131 Å² total; per-residue (Å²): 142,77,86,92,74,82,78,78,70,92,83,70,90,60,44,93,90,44,71,84,58,63,70,45,77,40,80,89,83,17,35,31,28,34,72,87,78,66,48,75,68,43,76,74,60,76,81,83,63,83,75,85,77,69,81,87,46,80,91,46,99,69,65,89,83,63,89,70,79,90,75,60,85,83,48,81,86,73,71,97,69,80,82,64,65,83,64,81,62,76,88,31,33,42,101,84,67,46,61,70,66,64,68,80,77,74,70,54,74,67,49,51,52,50,51,51,46,48,51,50,45,48,58,37,34,60,77,69,69,55,59,66,70,42,52,55,47,15,47,51,50,44,44,55,45,61,74,63,52,80,60,75,90,58,62,65,68,62,51,40,53,52,25,43,55,51,26,29,49,75,72,73,53,70,69,60,69,66,64,56,50,61,58,76,46,87,90,77,76,98,56,80,64,57,58,57,54,49,46,51,56,46,51,57,51,47,56,52,50,50,55,50,53,58,50,57,66,70,75,106

Foldseek 3Di:
DDDDDPPPPPDDQADPVGRPFDWDQDPVQQFTAGPPPRDTRDHHNDPPPDDPDPPPPVVDPDDPVDPDDDDDPLAPPPDPDDADDQDPDPVQADPVRHGPDHRPDDDDPLRVLLVVLLVLLVQLCVVVVHDVQLSVQLSNLLSVCSVVCQPPPDDSLLSSLLSSQVSCVVVVNHDDSVSSVVSSDPPDDPDPPVNVVSNVVSVVVVVVVVVVVVVVVVVD